Protein AF-A0A098G243-F1 (afdb_monomer_lite)

Foldseek 3Di:
DEDEDEQLQPDDLVVNLVSLLPDDLQHQAYHDAPHLCLVDFLVSLLSNQVSHHLNHQHYEPAHNLVLSHQLLRLLSSQLSHDPNHQAYEHENNLCLPRPDLVSLLSNQLSHDLSHAHYHHEHNLNLNDFLQSLLNSLLSHHLNHQHYEHHHNLVCSYALVSLLSNQLSHHLSHQHYEHEQNLVVNYDQVSLQNNLVNHNLNHQAYEHANNPLLVDDPVSCCSRNPPSRVVRYDHSD

Sequence (236 aa):
MIYKLSELFNLNEEVFVRAFTKIPNDCTFLDLSYNGLYNKRNTELNAAFKNIPQSVTSLDLSNNDFFQKKGADFARVLKRLPKQINSLDLSFNYLGAEKGEEDLIKIFTAIPDRIITLGLSWNNLSHQSGDVLARAFAAIPQSITSLSLRHNTLNKMNGQELVQLFSSISRALTYLDLSFNHLNHQDKDTLTQAFAVLPPHLSTLMLHGNGFNQYKKAELTTILGTIFLEICVGLE

InterPro domains:
  IPR001611 Leucine-rich repeat [PF00560] (173-191)
  IPR001611 Leucine-rich repeat [PF13516] (54-72)
  IPR027038 Ran GTPase-activating protein [PTHR24113] (16-167)
  IPR032675 Leucine-rich repeat domain superfamily [G3DSA:3.80.10.10] (7-230)

pLDDT: mean 96.15, std 4.46, range [69.44, 98.94]

Secondary structure (DSSP, 8-state):
-EEE----TT--HHHHHHHHTTS-TT--EEE--SS-GGGS-HHHHHHHHTTS-TT--EEE--SS-GGGS-HHHHHHHHTTS-TT--EEE-TTS-HHHH--HHHHHHHHHTS-TT--EEE-TTS-GGGS-HHHHHHHHHTS-TT--EEE-TTS-GGGS-HHHHHHHHHTS-TT--EEE-TTS-GGGS-HHHHHHHHHTS-TT-SEEE-TTSSGGGS-HHHHHHHH-HHHHHHEE---

Organism: NCBI:txid1212491

Radius of gyration: 18.55 Å; chains: 1; bounding box: 41×32×49 Å

Structure (mmCIF, N/CA/C/O backbone):
data_AF-A0A098G243-F1
#
_entry.id   AF-A0A098G243-F1
#
loop_
_atom_site.group_PDB
_atom_site.id
_atom_site.type_symbol
_atom_site.label_atom_id
_atom_site.label_alt_id
_atom_site.label_comp_id
_atom_site.label_asym_id
_atom_site.label_entity_id
_atom_site.label_seq_id
_atom_site.pdbx_PDB_ins_code
_atom_site.Cartn_x
_atom_site.Cartn_y
_atom_site.Cartn_z
_atom_site.occupancy
_atom_site.B_iso_or_equiv
_atom_site.auth_seq_id
_atom_site.auth_comp_id
_atom_site.auth_asym_id
_atom_site.auth_atom_id
_atom_site.pdbx_PDB_model_num
ATOM 1 N N . MET A 1 1 ? -7.116 -16.368 -11.322 1.00 91.44 1 MET A N 1
ATOM 2 C CA . MET A 1 1 ? -6.041 -17.375 -11.161 1.00 91.44 1 MET A CA 1
ATOM 3 C C . MET A 1 1 ? -4.827 -16.701 -10.532 1.00 91.44 1 MET A C 1
ATOM 5 O O . MET A 1 1 ? -4.521 -15.579 -10.926 1.00 91.44 1 MET A O 1
ATOM 9 N N . ILE A 1 2 ? -4.167 -17.354 -9.570 1.00 97.38 2 ILE A N 1
ATOM 10 C CA . ILE A 1 2 ? -2.902 -16.890 -8.975 1.00 97.38 2 ILE A CA 1
ATOM 11 C C . ILE A 1 2 ? -1.748 -17.612 -9.673 1.00 97.38 2 ILE A C 1
ATOM 13 O O . ILE A 1 2 ? -1.806 -18.831 -9.831 1.00 97.38 2 ILE A O 1
ATOM 17 N N . TYR A 1 3 ? -0.710 -16.879 -10.066 1.00 98.44 3 TYR A N 1
ATOM 18 C CA . TYR A 1 3 ? 0.526 -17.451 -10.596 1.00 98.44 3 TYR A CA 1
ATOM 19 C C . TYR A 1 3 ? 1.726 -16.869 -9.857 1.00 98.44 3 TYR A C 1
ATOM 21 O O . TYR A 1 3 ? 1.824 -15.652 -9.723 1.00 98.44 3 TYR A O 1
ATOM 29 N N . LYS A 1 4 ? 2.640 -17.730 -9.403 1.00 98.38 4 LYS A N 1
ATOM 30 C CA . LYS A 1 4 ? 3.867 -17.322 -8.716 1.00 98.38 4 LYS A CA 1
ATOM 31 C C . LYS A 1 4 ? 5.072 -17.512 -9.623 1.00 98.38 4 LYS A C 1
ATOM 33 O O . LYS A 1 4 ? 5.284 -18.608 -10.140 1.00 98.38 4 LYS A O 1
ATOM 38 N N . LEU A 1 5 ? 5.872 -16.460 -9.776 1.00 97.94 5 LEU A N 1
ATOM 39 C CA . LEU A 1 5 ? 7.243 -16.589 -10.260 1.00 97.94 5 LEU A CA 1
ATOM 40 C C . LEU A 1 5 ? 8.180 -16.602 -9.054 1.00 97.94 5 LEU A C 1
ATOM 42 O O . LEU A 1 5 ? 8.094 -15.738 -8.186 1.00 97.94 5 LEU A O 1
ATOM 46 N N . SER A 1 6 ? 9.087 -17.570 -9.030 1.00 97.00 6 SER A N 1
ATOM 47 C CA . SER A 1 6 ? 10.051 -17.775 -7.948 1.00 97.00 6 SER A CA 1
ATOM 48 C C . SER A 1 6 ? 11.465 -17.883 -8.512 1.00 97.00 6 SER A C 1
ATOM 50 O O . SER A 1 6 ? 11.652 -18.003 -9.723 1.00 97.00 6 SER A O 1
ATOM 52 N N . GLU A 1 7 ? 12.457 -17.872 -7.619 1.00 95.06 7 GLU A N 1
ATOM 53 C CA . GLU A 1 7 ? 13.873 -18.097 -7.946 1.00 95.06 7 GLU A CA 1
ATOM 54 C C . GLU A 1 7 ? 14.457 -17.064 -8.926 1.00 95.06 7 GLU A C 1
ATOM 56 O O . GLU A 1 7 ? 15.455 -17.304 -9.607 1.00 95.06 7 GLU A O 1
ATOM 61 N N . LEU A 1 8 ? 13.875 -15.862 -8.973 1.00 96.25 8 LEU A N 1
ATOM 62 C CA . LEU A 1 8 ? 14.292 -14.826 -9.916 1.00 96.25 8 LEU A CA 1
ATOM 63 C C . LEU A 1 8 ? 15.619 -14.150 -9.525 1.00 96.25 8 LEU A C 1
ATOM 65 O O . LEU A 1 8 ? 16.302 -13.586 -10.386 1.00 96.25 8 LEU A O 1
ATOM 69 N N . PHE A 1 9 ? 16.004 -14.211 -8.245 1.00 91.00 9 PHE A N 1
ATOM 70 C CA . PHE A 1 9 ? 17.132 -13.475 -7.658 1.00 91.00 9 PHE A CA 1
ATOM 71 C C . PHE A 1 9 ? 18.460 -13.674 -8.407 1.00 91.00 9 PHE A C 1
ATOM 73 O O . PHE A 1 9 ? 19.143 -12.693 -8.716 1.00 91.00 9 PHE A O 1
ATOM 80 N N . ASN A 1 10 ? 18.788 -14.917 -8.776 1.00 91.56 10 ASN A N 1
ATOM 81 C CA . ASN A 1 10 ? 20.072 -15.288 -9.391 1.00 91.56 10 ASN A CA 1
ATOM 82 C C . ASN A 1 10 ? 20.058 -15.305 -10.928 1.00 91.56 10 ASN A C 1
ATOM 84 O O . ASN A 1 10 ? 21.084 -15.566 -11.553 1.00 91.56 10 ASN A O 1
ATOM 88 N N . LEU A 1 11 ? 18.911 -15.037 -11.557 1.00 96.81 11 LEU A N 1
ATOM 89 C CA . LEU A 1 11 ? 18.805 -15.072 -13.015 1.00 96.81 11 LEU A CA 1
ATOM 90 C C . LEU A 1 11 ? 19.531 -13.884 -13.658 1.00 96.81 11 LEU A C 1
ATOM 92 O O . LEU A 1 11 ? 19.404 -12.746 -13.196 1.00 96.81 11 LEU A O 1
ATOM 96 N N . ASN A 1 12 ? 20.244 -14.135 -14.757 1.00 96.62 12 ASN A N 1
ATOM 97 C CA . ASN A 1 12 ? 20.736 -13.063 -15.622 1.00 96.62 12 ASN A CA 1
ATOM 98 C C . ASN A 1 12 ? 19.565 -12.342 -16.323 1.00 96.62 12 ASN A C 1
ATOM 100 O O . ASN A 1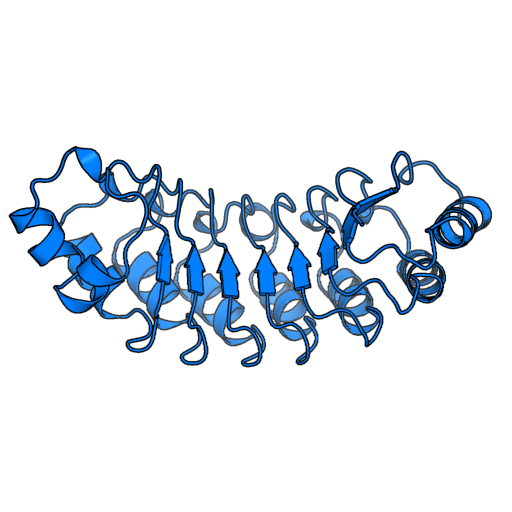 12 ? 18.435 -12.833 -16.310 1.00 96.62 12 ASN A O 1
ATOM 104 N N . GLU A 1 13 ? 19.836 -11.189 -16.940 1.00 95.75 13 GLU A N 1
ATOM 105 C CA . GLU A 1 13 ? 18.812 -10.344 -17.575 1.00 95.75 13 GLU A CA 1
ATOM 106 C C . GLU A 1 13 ? 17.926 -11.109 -18.567 1.00 95.75 13 GLU A C 1
ATOM 108 O O . GLU A 1 13 ? 16.701 -11.026 -18.490 1.00 95.75 13 GLU A O 1
ATOM 113 N N . GLU A 1 14 ? 18.529 -11.873 -19.479 1.00 97.31 14 GLU A N 1
ATOM 114 C CA . GLU A 1 14 ? 17.801 -12.574 -20.539 1.00 97.31 14 GLU A CA 1
ATOM 115 C C . GLU A 1 14 ? 16.826 -13.605 -19.958 1.00 97.31 14 GLU A C 1
ATOM 117 O O . GLU A 1 14 ? 15.639 -13.614 -20.297 1.00 97.31 14 GLU A O 1
ATOM 122 N N . VAL A 1 15 ? 17.308 -14.450 -19.043 1.00 97.94 15 VAL A N 1
ATOM 123 C CA . VAL A 1 15 ? 16.491 -15.500 -18.423 1.00 97.94 15 VAL A CA 1
ATOM 124 C C . VAL A 1 15 ? 15.431 -14.886 -17.508 1.00 97.94 15 VAL A C 1
ATOM 126 O O . VAL A 1 15 ? 14.282 -15.329 -17.529 1.00 97.94 15 VAL A O 1
ATOM 129 N N . PHE A 1 16 ? 15.780 -13.832 -16.764 1.00 98.25 16 PHE A N 1
ATOM 130 C CA . PHE A 1 16 ? 14.852 -13.090 -15.913 1.00 98.25 16 PHE A CA 1
ATOM 131 C C . PHE A 1 16 ? 13.685 -12.512 -16.720 1.00 98.25 16 PHE A C 1
ATOM 133 O O . PHE A 1 16 ? 12.529 -12.766 -16.392 1.00 98.25 16 PHE A O 1
ATOM 140 N N . VAL A 1 17 ? 13.962 -11.789 -17.809 1.00 97.94 17 VAL A N 1
ATOM 141 C CA . VAL A 1 17 ? 12.915 -11.208 -18.664 1.00 97.94 17 VAL A CA 1
ATOM 142 C C . VAL A 1 17 ? 12.086 -12.309 -19.329 1.00 97.94 17 VAL A C 1
ATOM 144 O O . VAL A 1 17 ? 10.858 -12.219 -19.377 1.00 97.94 17 VAL A O 1
ATOM 147 N N . ARG A 1 18 ? 12.730 -13.388 -19.793 1.00 97.88 18 ARG A N 1
ATOM 148 C CA . ARG A 1 18 ? 12.042 -14.521 -20.422 1.00 97.88 18 ARG A CA 1
ATOM 149 C C . ARG A 1 18 ? 11.097 -15.244 -19.461 1.00 97.88 18 ARG A C 1
ATOM 151 O O . ARG A 1 18 ? 10.065 -15.730 -19.921 1.00 97.88 18 ARG A O 1
ATOM 158 N N . ALA A 1 19 ? 11.384 -15.291 -18.159 1.00 98.19 19 ALA A N 1
ATOM 159 C CA . ALA A 1 19 ? 10.496 -15.911 -17.172 1.00 98.19 19 ALA A CA 1
ATOM 160 C C . ALA A 1 19 ? 9.083 -15.296 -17.189 1.00 98.19 19 ALA A C 1
ATOM 162 O O . ALA A 1 19 ? 8.091 -16.016 -17.113 1.00 98.19 19 ALA A O 1
ATOM 163 N N . PHE A 1 20 ? 8.971 -13.983 -17.415 1.00 98.19 20 PHE A N 1
ATOM 164 C CA . PHE A 1 20 ? 7.679 -13.289 -17.464 1.00 98.19 20 PHE A CA 1
ATOM 165 C C . PHE A 1 20 ? 6.841 -13.665 -18.692 1.00 98.19 20 PHE A C 1
ATOM 167 O O . PHE A 1 20 ? 5.618 -13.620 -18.640 1.00 98.19 20 PHE A O 1
ATOM 174 N N . THR A 1 21 ? 7.469 -14.142 -19.771 1.00 96.62 21 THR A N 1
ATOM 175 C CA . THR A 1 21 ? 6.750 -14.655 -20.956 1.00 96.62 21 THR A CA 1
ATOM 176 C C . THR A 1 21 ? 6.036 -15.986 -20.702 1.00 96.62 21 THR A C 1
ATOM 178 O O . THR A 1 21 ? 5.300 -16.466 -21.561 1.00 96.62 21 THR A O 1
ATOM 181 N N . LYS A 1 22 ? 6.280 -16.617 -19.545 1.00 96.69 22 LYS A N 1
ATOM 182 C CA . LYS A 1 22 ? 5.663 -17.887 -19.143 1.00 96.69 22 LYS A CA 1
ATOM 183 C C . LYS A 1 22 ? 4.421 -17.712 -18.278 1.00 96.69 22 LYS A C 1
ATOM 185 O O . LYS A 1 22 ? 3.766 -18.708 -17.985 1.00 96.69 22 LYS A O 1
ATOM 190 N N . ILE A 1 23 ? 4.092 -16.478 -17.893 1.00 98.19 23 ILE A N 1
ATOM 191 C CA . ILE A 1 23 ? 2.899 -16.195 -17.100 1.00 98.19 23 ILE A CA 1
ATOM 192 C C . ILE A 1 23 ? 1.658 -16.531 -17.949 1.00 98.19 23 ILE A C 1
ATOM 194 O O . ILE A 1 23 ? 1.549 -16.034 -19.073 1.00 98.19 23 ILE A O 1
ATOM 198 N N . PRO A 1 24 ? 0.720 -17.353 -17.445 1.00 97.69 24 PRO A N 1
ATOM 199 C CA . PRO A 1 24 ? -0.515 -17.671 -18.156 1.00 97.69 24 PRO A CA 1
ATOM 200 C C . PRO A 1 24 ? -1.350 -16.421 -18.471 1.00 97.69 24 PRO A C 1
ATOM 202 O O . PRO A 1 24 ? -1.462 -15.514 -17.646 1.00 97.69 24 PRO A O 1
ATOM 205 N N . ASN A 1 25 ? -1.983 -16.387 -19.648 1.00 95.69 25 ASN A N 1
ATOM 206 C CA . ASN A 1 25 ? -2.811 -15.253 -20.095 1.00 95.69 25 ASN A CA 1
ATOM 207 C C . ASN A 1 25 ? -4.136 -15.099 -19.326 1.00 95.69 25 ASN A C 1
ATOM 209 O O . ASN A 1 25 ? -4.837 -14.113 -19.521 1.00 95.69 25 ASN A O 1
ATOM 213 N N . ASP A 1 26 ? -4.504 -16.070 -18.495 1.00 96.56 26 ASP A N 1
ATOM 214 C CA . ASP A 1 26 ? -5.656 -16.042 -17.590 1.00 96.56 26 ASP A CA 1
ATOM 215 C C . ASP A 1 26 ? -5.247 -15.795 -16.123 1.00 96.56 26 ASP A C 1
ATOM 217 O O . ASP A 1 26 ? -6.089 -15.787 -15.217 1.00 96.56 26 ASP A O 1
ATOM 221 N N . CYS A 1 27 ? -3.956 -15.536 -15.874 1.00 98.38 27 CYS A N 1
ATOM 222 C CA . CYS A 1 27 ? -3.457 -15.074 -14.587 1.00 98.38 27 CYS A CA 1
ATOM 223 C C . CYS A 1 27 ? -4.047 -13.698 -14.257 1.00 98.38 27 CYS A C 1
ATOM 225 O O . CYS A 1 27 ? -3.925 -12.762 -15.044 1.00 98.38 27 CYS A O 1
ATOM 227 N N . THR A 1 28 ? -4.655 -13.562 -13.080 1.00 98.56 28 THR A N 1
ATOM 228 C CA . THR A 1 28 ? -5.241 -12.297 -12.599 1.00 98.56 28 THR A CA 1
ATOM 229 C C . THR A 1 28 ? -4.467 -11.710 -11.421 1.00 98.56 28 THR A C 1
ATOM 231 O O . THR A 1 28 ? -4.519 -10.505 -11.181 1.00 98.56 28 THR A O 1
ATOM 234 N N . PHE A 1 29 ? -3.724 -12.558 -10.708 1.00 98.81 29 PHE A N 1
ATOM 235 C CA . PHE A 1 29 ? -2.861 -12.198 -9.592 1.00 98.81 29 PHE A CA 1
ATOM 236 C C . PHE A 1 29 ? -1.474 -12.781 -9.837 1.00 98.81 29 PHE A C 1
ATOM 238 O O . PHE A 1 29 ? -1.320 -14.003 -9.909 1.00 98.81 29 PHE A O 1
ATOM 245 N N . LEU A 1 30 ? -0.474 -11.911 -9.933 1.00 98.88 30 LEU A N 1
ATOM 246 C CA . LEU A 1 30 ? 0.919 -12.307 -10.081 1.00 98.88 30 LEU A CA 1
ATOM 247 C C . LEU A 1 30 ? 1.647 -12.146 -8.747 1.00 98.88 30 LEU A C 1
ATOM 249 O O . LEU A 1 30 ? 1.808 -11.032 -8.250 1.00 98.88 30 LEU A O 1
ATOM 253 N N . ASP A 1 31 ? 2.108 -13.268 -8.210 1.00 98.88 31 ASP A N 1
ATOM 254 C CA . ASP A 1 31 ? 2.958 -13.337 -7.030 1.00 98.88 31 ASP A CA 1
ATOM 255 C C . ASP A 1 31 ? 4.434 -13.277 -7.452 1.00 98.88 31 ASP A C 1
ATOM 257 O O . ASP A 1 31 ? 4.950 -14.208 -8.079 1.00 98.88 31 ASP A O 1
ATOM 261 N N . LEU A 1 32 ? 5.105 -12.165 -7.133 1.00 98.69 32 LEU A N 1
ATOM 262 C CA . LEU A 1 32 ? 6.556 -12.003 -7.260 1.00 98.69 32 LEU A CA 1
ATOM 263 C C . LEU A 1 32 ? 7.237 -11.899 -5.890 1.00 98.69 32 LEU A C 1
ATOM 265 O O . LEU A 1 32 ? 8.377 -11.428 -5.804 1.00 98.69 32 LEU A O 1
ATOM 269 N N . SER A 1 33 ? 6.571 -12.318 -4.818 1.00 98.75 33 SER A N 1
ATOM 270 C CA . SER A 1 33 ? 7.134 -12.269 -3.476 1.00 98.75 33 SER A CA 1
ATOM 271 C C . SER A 1 33 ? 8.347 -13.188 -3.320 1.00 98.75 33 SER A C 1
ATOM 273 O O . SER A 1 33 ? 8.453 -14.206 -4.009 1.00 98.75 33 SER A O 1
ATOM 275 N N . TYR A 1 34 ? 9.259 -12.851 -2.401 1.00 98.19 34 TYR A N 1
ATOM 276 C CA . TYR A 1 34 ? 10.449 -13.659 -2.083 1.00 98.19 34 TYR A CA 1
ATOM 277 C C . TYR A 1 34 ? 11.401 -13.881 -3.270 1.00 98.19 34 TYR A C 1
ATOM 279 O O . TYR A 1 34 ? 11.920 -14.977 -3.481 1.00 98.19 34 TYR A O 1
ATOM 287 N N . ASN A 1 35 ? 11.656 -12.833 -4.056 1.00 98.19 35 ASN A N 1
ATOM 288 C CA . ASN A 1 35 ? 12.539 -12.903 -5.225 1.00 98.19 35 ASN A CA 1
ATOM 289 C C . ASN A 1 35 ? 13.779 -12.005 -5.134 1.00 98.19 35 ASN A C 1
ATOM 291 O O . ASN A 1 35 ? 14.566 -11.963 -6.083 1.00 98.19 35 ASN A O 1
ATOM 295 N N . GLY A 1 36 ? 13.953 -11.275 -4.027 1.00 97.50 36 GLY A N 1
ATOM 296 C CA . GLY A 1 36 ? 15.058 -10.335 -3.831 1.00 97.50 36 GLY A CA 1
ATOM 297 C C . GLY A 1 36 ? 15.199 -9.330 -4.983 1.00 97.50 36 GLY A C 1
ATOM 298 O O . GLY A 1 36 ? 16.311 -8.982 -5.382 1.00 97.50 36 GLY A O 1
ATOM 299 N N . LEU A 1 37 ? 14.075 -8.862 -5.543 1.00 98.06 37 LEU A N 1
ATOM 300 C CA . LEU A 1 37 ? 14.045 -7.965 -6.707 1.00 98.06 37 LEU A CA 1
ATOM 301 C C . LEU A 1 37 ? 14.749 -6.613 -6.469 1.00 98.06 37 LEU A C 1
ATOM 303 O O . LEU A 1 37 ? 14.983 -5.851 -7.418 1.00 98.06 37 LEU A O 1
ATOM 307 N N . TYR A 1 38 ? 15.141 -6.290 -5.232 1.00 97.44 38 TYR A N 1
ATOM 308 C CA . TYR A 1 38 ? 16.040 -5.174 -4.941 1.00 97.44 38 TYR A CA 1
ATOM 309 C C . TYR A 1 38 ? 17.374 -5.254 -5.706 1.00 97.44 38 TYR A C 1
ATOM 311 O O . TYR A 1 38 ? 17.925 -4.201 -6.035 1.00 97.44 38 TYR A O 1
ATOM 319 N N . ASN A 1 39 ? 17.865 -6.453 -6.039 1.00 95.12 39 ASN A N 1
ATOM 320 C CA . ASN A 1 39 ? 19.165 -6.632 -6.688 1.00 95.12 39 ASN A CA 1
ATOM 321 C C . ASN A 1 39 ? 19.127 -6.418 -8.214 1.00 95.12 39 ASN A C 1
ATOM 323 O O . ASN A 1 39 ? 20.164 -6.182 -8.832 1.00 95.12 39 ASN A O 1
ATOM 327 N N . LYS A 1 40 ? 17.938 -6.462 -8.832 1.00 97.31 40 LYS A N 1
ATOM 328 C CA . LYS A 1 40 ? 17.770 -6.267 -10.278 1.00 97.31 40 LYS A CA 1
ATOM 329 C C . LYS A 1 40 ? 17.906 -4.799 -10.656 1.00 97.31 40 LYS A C 1
ATOM 331 O O . LYS A 1 40 ? 17.392 -3.918 -9.951 1.00 97.31 40 LYS A O 1
ATOM 336 N N . ARG A 1 41 ? 18.539 -4.527 -11.802 1.00 96.69 41 ARG A N 1
ATOM 337 C CA . ARG A 1 41 ? 18.618 -3.175 -12.368 1.00 96.69 41 ARG A CA 1
ATOM 338 C C . ARG A 1 41 ? 17.224 -2.701 -12.767 1.00 96.69 41 ARG A C 1
ATOM 340 O O . ARG A 1 41 ? 16.362 -3.478 -13.174 1.00 96.69 41 ARG A O 1
ATOM 347 N N . ASN A 1 42 ? 17.022 -1.387 -12.738 1.00 96.44 42 ASN A N 1
ATOM 348 C CA . ASN A 1 42 ? 15.745 -0.791 -13.137 1.00 96.44 42 ASN A CA 1
ATOM 349 C C . ASN A 1 42 ? 15.375 -1.134 -14.589 1.00 96.44 42 ASN A C 1
ATOM 351 O O . ASN A 1 42 ? 14.200 -1.299 -14.895 1.00 96.44 42 ASN A O 1
ATOM 355 N N . THR A 1 43 ? 16.358 -1.247 -15.487 1.00 96.25 43 THR A N 1
ATOM 356 C CA . THR A 1 43 ? 16.128 -1.643 -16.886 1.00 96.25 43 THR A CA 1
ATOM 357 C C . THR A 1 43 ? 15.606 -3.071 -16.998 1.00 96.25 43 THR A C 1
ATOM 359 O O . THR A 1 43 ? 14.666 -3.292 -17.755 1.00 96.25 43 THR A O 1
ATOM 362 N N . GLU A 1 44 ? 16.134 -3.997 -16.194 1.00 97.56 44 GLU A N 1
ATOM 363 C CA . GLU A 1 44 ? 15.715 -5.404 -16.163 1.00 97.56 44 GLU A CA 1
ATOM 364 C C . GLU A 1 44 ? 14.282 -5.534 -15.652 1.00 97.56 44 GLU A C 1
ATOM 366 O O . GLU A 1 44 ? 13.445 -6.142 -16.314 1.00 97.56 44 GLU A O 1
ATOM 371 N N . LEU A 1 45 ? 13.972 -4.896 -14.516 1.00 98.06 45 LEU A N 1
ATOM 372 C CA . LEU A 1 45 ? 12.617 -4.876 -13.954 1.00 98.06 45 LEU A CA 1
ATOM 373 C C . LEU A 1 45 ? 11.618 -4.279 -14.947 1.00 98.06 45 LEU A C 1
ATOM 375 O O . LEU A 1 45 ? 10.569 -4.862 -15.201 1.00 98.06 45 LEU A O 1
ATOM 379 N N . ASN A 1 46 ? 11.969 -3.157 -15.578 1.00 96.62 46 ASN A N 1
ATOM 380 C CA . ASN A 1 46 ? 11.107 -2.519 -16.568 1.00 96.62 46 ASN A CA 1
ATOM 381 C C . ASN A 1 46 ? 10.914 -3.382 -17.824 1.00 96.62 46 ASN A C 1
ATOM 383 O O . ASN A 1 46 ? 9.835 -3.359 -18.411 1.00 96.62 46 ASN A O 1
ATOM 387 N N . ALA A 1 47 ? 11.939 -4.110 -18.273 1.00 97.38 47 ALA A N 1
ATOM 388 C CA . ALA A 1 47 ? 11.830 -5.022 -19.408 1.00 97.38 47 ALA A CA 1
ATOM 389 C C . ALA A 1 47 ? 10.956 -6.238 -19.068 1.00 97.38 47 ALA A C 1
ATOM 391 O O . ALA A 1 47 ? 10.080 -6.600 -19.849 1.00 97.38 47 ALA A O 1
ATOM 392 N N . ALA A 1 48 ? 11.135 -6.816 -17.881 1.00 98.25 48 ALA A N 1
ATOM 393 C CA . ALA A 1 48 ? 10.337 -7.930 -17.390 1.00 98.25 48 ALA A CA 1
ATOM 394 C C . ALA A 1 48 ? 8.863 -7.545 -17.197 1.00 98.25 48 ALA A C 1
ATOM 396 O O . ALA A 1 48 ? 7.977 -8.211 -17.728 1.00 98.25 48 ALA A O 1
ATOM 397 N N . PHE A 1 49 ? 8.588 -6.420 -16.531 1.00 98.12 49 PHE A N 1
ATOM 398 C CA . PHE A 1 49 ? 7.223 -5.981 -16.231 1.00 98.12 49 PHE A CA 1
ATOM 399 C C . PHE A 1 49 ? 6.392 -5.681 -17.483 1.00 98.12 49 PHE A C 1
ATOM 401 O O . PHE A 1 49 ? 5.180 -5.867 -17.462 1.00 98.12 49 PHE A O 1
ATOM 408 N N . LYS A 1 50 ? 7.018 -5.306 -18.607 1.00 96.94 50 LYS A N 1
ATOM 409 C CA . LYS A 1 50 ? 6.319 -5.171 -19.900 1.00 96.94 50 LYS A CA 1
ATOM 410 C C . LYS A 1 50 ? 5.694 -6.477 -20.398 1.00 96.94 50 LYS A C 1
ATOM 412 O O . LYS A 1 50 ? 4.759 -6.415 -21.186 1.00 96.94 50 LYS A O 1
ATOM 417 N N . ASN A 1 51 ? 6.209 -7.625 -19.961 1.00 97.88 51 ASN A N 1
ATOM 418 C CA . ASN A 1 51 ? 5.707 -8.943 -20.342 1.00 97.88 51 ASN A CA 1
ATOM 419 C C . ASN A 1 51 ? 4.620 -9.467 -19.388 1.00 97.88 51 ASN A C 1
ATOM 421 O O . ASN A 1 51 ? 4.137 -10.576 -19.590 1.00 97.88 51 ASN A O 1
ATOM 425 N N . ILE A 1 52 ? 4.220 -8.702 -18.363 1.00 98.44 52 ILE A N 1
ATOM 426 C CA . ILE A 1 52 ? 3.097 -9.081 -17.496 1.00 98.44 52 ILE A CA 1
ATOM 427 C C . ILE A 1 52 ? 1.798 -9.054 -18.328 1.00 98.44 52 ILE A C 1
ATOM 429 O O . ILE A 1 52 ? 1.478 -8.003 -18.901 1.00 98.44 52 ILE A O 1
ATOM 433 N N . PRO A 1 53 ? 1.034 -10.165 -18.389 1.00 98.19 53 PRO A N 1
ATOM 434 C CA . PRO A 1 53 ? -0.200 -10.234 -19.167 1.00 98.19 53 PRO A CA 1
ATOM 435 C C . PRO A 1 53 ? -1.225 -9.159 -18.782 1.00 98.19 53 PRO A C 1
ATOM 437 O O . PRO A 1 53 ? -1.310 -8.731 -17.629 1.00 98.19 53 PRO A O 1
ATOM 440 N N . GLN A 1 54 ? -2.045 -8.738 -19.749 1.00 97.88 54 GLN A N 1
ATOM 441 C CA . GLN A 1 54 ? -3.096 -7.728 -19.533 1.00 97.88 54 GLN A CA 1
ATOM 442 C C . GLN A 1 54 ? -4.204 -8.193 -18.576 1.00 97.88 54 GLN A C 1
ATOM 444 O O . GLN A 1 54 ? -4.913 -7.363 -18.020 1.00 97.88 54 GLN A O 1
ATOM 449 N N . SER A 1 55 ? -4.336 -9.503 -18.367 1.00 98.44 55 SER A N 1
ATOM 450 C CA . SER A 1 55 ? -5.262 -10.102 -17.405 1.00 98.44 55 SER A CA 1
ATOM 451 C C . SER A 1 55 ? -4.856 -9.878 -15.945 1.00 98.44 55 SER A C 1
ATOM 453 O O . SER A 1 55 ? -5.712 -9.947 -15.066 1.00 98.44 55 SER A O 1
ATOM 455 N N . VAL A 1 56 ? -3.570 -9.623 -15.668 1.00 98.81 56 VAL A N 1
ATOM 456 C CA . VAL A 1 56 ? -3.060 -9.431 -14.306 1.00 98.81 56 VAL A CA 1
ATOM 457 C C . VAL A 1 56 ? -3.443 -8.041 -13.822 1.00 98.81 56 VAL A C 1
ATOM 459 O O . VAL A 1 56 ? -2.963 -7.053 -14.368 1.00 98.81 56 VAL A O 1
ATOM 462 N N . THR A 1 57 ? -4.255 -7.957 -12.772 1.00 98.75 57 THR A N 1
ATOM 463 C CA . THR A 1 57 ? -4.664 -6.688 -12.142 1.00 98.75 57 THR A CA 1
ATOM 464 C C . THR A 1 57 ? -4.084 -6.517 -10.739 1.00 98.75 57 THR A C 1
ATOM 466 O O . THR A 1 57 ? -3.963 -5.388 -10.257 1.00 98.75 57 THR A O 1
ATOM 469 N N . SER A 1 58 ? -3.672 -7.621 -10.108 1.00 98.88 58 SER A N 1
ATOM 470 C CA . SER A 1 58 ? -3.048 -7.640 -8.784 1.00 98.88 58 SER A CA 1
ATOM 471 C C . SER A 1 58 ? -1.600 -8.102 -8.873 1.00 98.88 58 SER A C 1
ATOM 473 O O . SER A 1 58 ? -1.312 -9.146 -9.463 1.00 98.88 58 SER A O 1
ATOM 475 N N . LEU A 1 59 ? -0.697 -7.328 -8.278 1.00 98.88 59 LEU A N 1
ATOM 476 C CA . LEU A 1 59 ? 0.729 -7.618 -8.238 1.00 98.88 59 LEU A CA 1
ATOM 477 C C . LEU A 1 59 ? 1.225 -7.633 -6.794 1.00 98.88 59 LEU A C 1
ATOM 479 O O . LEU A 1 59 ? 1.128 -6.628 -6.088 1.00 98.88 59 LEU A O 1
ATOM 483 N N . ASP A 1 60 ? 1.811 -8.754 -6.394 1.00 98.94 60 ASP A N 1
ATOM 484 C CA . ASP A 1 60 ? 2.480 -8.896 -5.109 1.00 98.94 60 ASP A CA 1
ATOM 485 C C . ASP A 1 60 ? 3.997 -8.748 -5.285 1.00 98.94 60 ASP A C 1
ATOM 487 O O . ASP A 1 60 ? 4.649 -9.541 -5.966 1.00 98.94 60 ASP A O 1
ATOM 491 N N . LEU A 1 61 ? 4.542 -7.681 -4.699 1.00 98.88 61 LEU A N 1
ATOM 492 C CA . LEU A 1 61 ? 5.966 -7.358 -4.631 1.00 98.88 61 LEU A CA 1
ATOM 493 C C . LEU A 1 61 ? 6.503 -7.491 -3.196 1.00 98.88 61 LEU A C 1
ATOM 495 O O . LEU A 1 61 ? 7.570 -6.951 -2.876 1.00 98.88 61 LEU A O 1
ATOM 499 N N . SER A 1 62 ? 5.784 -8.189 -2.321 1.00 98.88 62 SER A N 1
ATOM 500 C CA . SER A 1 62 ? 6.167 -8.350 -0.927 1.00 98.88 62 SER A CA 1
ATOM 501 C C . SER A 1 62 ? 7.476 -9.126 -0.770 1.00 98.88 62 SER A C 1
ATOM 503 O O . SER A 1 62 ? 7.875 -9.888 -1.645 1.00 98.88 62 SER A O 1
ATOM 505 N N . ASN A 1 63 ? 8.194 -8.912 0.331 1.00 98.62 63 ASN A N 1
ATOM 506 C CA . ASN A 1 63 ? 9.407 -9.671 0.659 1.00 98.62 63 ASN A CA 1
ATOM 507 C C . ASN A 1 63 ? 10.457 -9.703 -0.470 1.00 98.62 63 ASN A C 1
ATOM 509 O O . ASN A 1 63 ? 10.878 -10.752 -0.955 1.00 98.62 63 ASN A O 1
ATOM 513 N N . ASN A 1 64 ? 10.830 -8.522 -0.961 1.00 98.62 64 ASN A N 1
ATOM 514 C CA . ASN A 1 64 ? 11.811 -8.359 -2.035 1.00 98.62 64 ASN A CA 1
ATOM 515 C C . ASN A 1 64 ? 12.989 -7.468 -1.634 1.00 98.62 64 ASN A C 1
ATOM 517 O O . ASN A 1 64 ? 13.755 -7.044 -2.503 1.00 98.62 64 ASN A O 1
ATOM 521 N N . ASP A 1 65 ? 13.114 -7.192 -0.333 1.00 98.00 65 ASP A N 1
ATOM 522 C CA . ASP A 1 65 ? 14.132 -6.350 0.293 1.00 98.00 65 ASP A CA 1
ATOM 523 C C . ASP A 1 65 ? 14.273 -4.965 -0.351 1.00 98.00 65 ASP A C 1
ATOM 525 O O . ASP A 1 65 ? 15.372 -4.412 -0.457 1.00 98.00 65 ASP A O 1
ATOM 529 N N . PHE A 1 66 ? 13.165 -4.361 -0.802 1.00 98.38 66 PHE A N 1
ATOM 530 C CA . PHE A 1 66 ? 13.221 -3.066 -1.487 1.00 98.38 66 PHE A CA 1
ATOM 531 C C . PHE A 1 66 ? 13.798 -1.930 -0.627 1.00 98.38 66 PHE A C 1
ATOM 533 O O . PHE A 1 66 ? 14.213 -0.914 -1.192 1.00 98.38 66 PHE A O 1
ATOM 540 N N . PHE A 1 67 ? 13.938 -2.104 0.693 1.00 97.69 67 PHE A N 1
ATOM 541 C CA . PHE A 1 67 ? 14.744 -1.208 1.520 1.00 97.69 67 PHE A CA 1
ATOM 542 C C . PHE A 1 67 ? 16.193 -1.039 1.027 1.00 97.69 67 PHE A C 1
ATOM 544 O O . PHE A 1 67 ? 16.733 0.067 1.091 1.00 97.69 67 PHE A O 1
ATOM 551 N N . GLN A 1 68 ? 16.802 -2.084 0.458 1.00 97.88 68 GLN A N 1
ATOM 552 C CA . GLN A 1 68 ? 18.176 -2.050 -0.057 1.00 97.88 68 GLN A CA 1
ATOM 553 C C . GLN A 1 68 ? 18.296 -1.294 -1.391 1.00 97.88 68 GLN A C 1
ATOM 555 O O . GLN A 1 68 ? 19.369 -0.809 -1.752 1.00 97.88 68 GLN A O 1
ATOM 560 N N . LYS A 1 69 ? 17.202 -1.160 -2.151 1.00 97.50 69 LYS A N 1
ATOM 561 C CA . LYS A 1 69 ? 17.186 -0.421 -3.423 1.00 97.50 69 LYS A CA 1
ATOM 562 C C . LYS A 1 69 ? 17.012 1.071 -3.141 1.00 97.50 69 LYS A C 1
ATOM 564 O O . LYS A 1 69 ? 16.097 1.442 -2.417 1.00 97.50 69 LYS A O 1
ATOM 569 N N . LYS A 1 70 ? 17.837 1.956 -3.714 1.00 97.19 70 LYS A N 1
ATOM 570 C CA . LYS A 1 70 ? 17.718 3.422 -3.511 1.00 97.19 70 LYS A CA 1
ATOM 571 C C . LYS A 1 70 ? 16.281 3.904 -3.764 1.00 97.19 70 LYS A C 1
ATOM 573 O O . LYS A 1 70 ? 15.677 3.482 -4.751 1.00 97.19 70 LYS A O 1
ATOM 578 N N . GLY A 1 71 ? 15.738 4.808 -2.939 1.00 97.31 71 GLY A N 1
ATOM 579 C CA . GLY A 1 71 ? 14.333 5.225 -3.061 1.00 97.31 71 GLY A CA 1
ATOM 580 C C . GLY A 1 71 ? 13.983 5.796 -4.437 1.00 97.31 71 GLY A C 1
ATOM 581 O O . GLY A 1 71 ? 12.971 5.419 -5.022 1.00 97.31 71 GLY A O 1
ATOM 582 N N . ALA A 1 72 ? 14.871 6.601 -5.030 1.00 97.94 72 ALA A N 1
ATOM 583 C CA . ALA A 1 72 ? 14.700 7.110 -6.396 1.00 97.94 72 ALA A CA 1
ATOM 584 C C . ALA A 1 72 ? 14.691 6.006 -7.476 1.00 97.94 72 ALA A C 1
ATOM 586 O O . ALA A 1 72 ? 14.043 6.151 -8.515 1.00 97.94 72 ALA A O 1
ATOM 587 N N . ASP A 1 73 ? 15.396 4.897 -7.255 1.00 98.12 73 ASP A N 1
ATOM 588 C CA . ASP A 1 73 ? 15.419 3.760 -8.177 1.00 98.12 73 ASP A CA 1
ATOM 589 C C . ASP A 1 73 ? 14.127 2.966 -8.074 1.00 98.12 73 ASP A C 1
ATOM 591 O O . ASP A 1 73 ? 13.495 2.684 -9.092 1.00 98.12 73 ASP A O 1
ATOM 595 N N . PHE A 1 74 ? 13.686 2.687 -6.848 1.00 98.31 74 PHE A N 1
ATOM 596 C CA . PHE A 1 74 ? 12.427 1.993 -6.628 1.00 98.31 74 PHE A CA 1
ATOM 597 C C . PHE A 1 74 ? 11.227 2.817 -7.115 1.00 98.31 74 PHE A C 1
ATOM 599 O O . PHE A 1 74 ? 10.373 2.299 -7.832 1.00 98.31 74 PHE A O 1
ATOM 606 N N . ALA A 1 75 ? 11.232 4.130 -6.882 1.00 98.56 75 ALA A N 1
ATOM 607 C CA . ALA A 1 75 ? 10.254 5.056 -7.445 1.00 98.56 75 ALA A CA 1
ATOM 608 C C . ALA A 1 75 ? 10.179 4.981 -8.984 1.00 98.56 75 ALA A C 1
ATOM 610 O O . ALA A 1 75 ? 9.095 5.015 -9.570 1.00 98.56 75 ALA A O 1
ATOM 611 N N . ARG A 1 76 ? 11.319 4.844 -9.678 1.00 98.12 76 ARG A N 1
ATOM 612 C CA . ARG A 1 76 ? 11.328 4.672 -11.142 1.00 98.12 76 ARG A CA 1
ATOM 613 C C . ARG A 1 76 ? 10.705 3.348 -11.583 1.00 98.12 76 ARG A C 1
ATOM 615 O O . ARG A 1 76 ? 10.075 3.330 -12.637 1.00 98.12 76 ARG A O 1
ATOM 622 N N . VAL A 1 77 ? 10.866 2.281 -10.802 1.00 98.06 77 VAL A N 1
ATOM 623 C CA . VAL A 1 77 ? 10.225 0.980 -11.054 1.00 98.06 77 VAL A CA 1
ATOM 624 C C . VAL A 1 77 ? 8.708 1.082 -10.869 1.00 98.06 77 VAL A C 1
ATOM 626 O O . VAL A 1 77 ? 7.963 0.705 -11.772 1.00 98.06 77 VAL A O 1
ATOM 629 N N . LEU A 1 78 ? 8.237 1.673 -9.764 1.00 98.50 78 LEU A N 1
ATOM 630 C CA . LEU A 1 78 ? 6.802 1.826 -9.474 1.00 98.50 78 LEU A CA 1
ATOM 631 C C . LEU A 1 78 ? 6.061 2.624 -10.560 1.00 98.50 78 LEU A C 1
ATOM 633 O O . LEU A 1 78 ? 5.019 2.194 -11.057 1.00 98.50 78 LEU A O 1
ATOM 637 N N . LYS A 1 79 ? 6.656 3.725 -11.040 1.00 97.88 79 LYS A N 1
ATOM 638 C CA . LYS A 1 79 ? 6.096 4.536 -12.142 1.00 97.88 79 LYS A CA 1
ATOM 639 C C . LYS A 1 79 ? 5.950 3.775 -13.464 1.00 97.88 79 LYS A C 1
ATOM 641 O O . LYS A 1 79 ? 5.243 4.234 -14.361 1.00 97.88 79 LYS A O 1
ATOM 646 N N . ARG A 1 80 ? 6.651 2.651 -13.625 1.00 96.88 80 ARG A N 1
ATOM 647 C CA . ARG A 1 80 ? 6.666 1.832 -14.846 1.00 96.88 80 ARG A CA 1
ATOM 648 C C . ARG A 1 80 ? 5.869 0.540 -14.718 1.00 96.88 80 ARG A C 1
ATOM 650 O O . ARG A 1 80 ? 5.862 -0.234 -15.674 1.00 96.88 80 ARG A O 1
ATOM 657 N N . LEU A 1 81 ? 5.167 0.332 -13.602 1.00 98.38 81 LEU A N 1
ATOM 658 C CA . LEU A 1 81 ? 4.232 -0.780 -13.472 1.00 98.38 81 LEU A CA 1
ATOM 659 C C . LEU A 1 81 ? 3.222 -0.783 -14.637 1.00 98.38 81 LEU A C 1
ATOM 661 O O . LEU A 1 81 ? 2.819 0.297 -15.092 1.00 98.38 81 LEU A O 1
ATOM 665 N N . PRO A 1 82 ? 2.780 -1.963 -15.109 1.00 98.06 82 PRO A N 1
ATOM 666 C CA . PRO A 1 82 ? 1.780 -2.069 -16.168 1.00 98.06 82 PRO A CA 1
ATOM 667 C C . PRO A 1 82 ? 0.480 -1.337 -15.816 1.00 98.06 82 PRO A C 1
ATOM 669 O O . PRO A 1 82 ? 0.066 -1.297 -14.652 1.00 98.06 82 PRO A O 1
ATOM 672 N N . LYS A 1 83 ? -0.157 -0.721 -16.819 1.00 97.56 83 LYS A N 1
ATOM 673 C CA . LYS A 1 83 ? -1.302 0.190 -16.631 1.00 97.56 83 LYS A CA 1
ATOM 674 C C . LYS A 1 83 ? -2.572 -0.494 -16.119 1.00 97.56 83 LYS A C 1
ATOM 676 O O . LYS A 1 83 ? -3.436 0.193 -15.599 1.00 97.56 83 LYS A O 1
ATOM 681 N N . GLN A 1 84 ? -2.683 -1.807 -16.265 1.00 98.19 84 GLN A N 1
ATOM 682 C CA . GLN A 1 84 ? -3.823 -2.588 -15.794 1.00 98.19 84 GLN A CA 1
ATOM 683 C C . GLN A 1 84 ? -3.757 -2.928 -14.293 1.00 98.19 84 GLN A C 1
ATOM 685 O O . GLN A 1 84 ? -4.762 -3.327 -13.713 1.00 98.19 84 GLN A O 1
ATOM 690 N N . ILE A 1 85 ? -2.587 -2.772 -13.655 1.00 98.69 85 ILE A N 1
ATOM 691 C CA . ILE A 1 85 ? -2.426 -3.062 -12.226 1.00 98.69 85 ILE A CA 1
ATOM 692 C C . ILE A 1 85 ? -3.166 -2.006 -11.410 1.00 98.69 85 ILE A C 1
ATOM 694 O O . ILE A 1 85 ? -2.885 -0.814 -11.557 1.00 98.69 85 ILE A O 1
ATOM 698 N N . ASN A 1 86 ? -4.065 -2.468 -10.543 1.00 98.69 86 ASN A N 1
ATOM 699 C CA . ASN A 1 86 ? -4.856 -1.656 -9.618 1.00 98.69 86 ASN A CA 1
ATOM 700 C C . ASN A 1 86 ? -4.748 -2.134 -8.154 1.00 98.69 86 ASN A C 1
ATOM 702 O O . ASN A 1 86 ? -5.199 -1.432 -7.252 1.00 98.69 86 ASN A O 1
ATOM 706 N N . SER A 1 87 ? -4.101 -3.274 -7.896 1.00 98.88 87 SER A N 1
ATOM 707 C CA . SER A 1 87 ? -3.777 -3.759 -6.553 1.00 98.88 87 SER A CA 1
ATOM 708 C C . SER A 1 87 ? -2.283 -4.043 -6.455 1.00 98.88 87 SER A C 1
ATOM 710 O O . SER A 1 87 ? -1.738 -4.783 -7.276 1.00 98.88 87 SER A O 1
ATOM 712 N N . LEU A 1 88 ? -1.629 -3.466 -5.449 1.00 98.94 88 LEU A N 1
ATOM 713 C CA . LEU A 1 88 ? -0.189 -3.572 -5.235 1.00 98.94 88 LEU A CA 1
ATOM 714 C C . LEU A 1 88 ? 0.109 -3.947 -3.784 1.00 98.94 88 LEU A C 1
ATOM 716 O O . LEU A 1 88 ? -0.286 -3.230 -2.868 1.00 98.94 88 LEU A O 1
ATOM 720 N N . ASP A 1 89 ? 0.856 -5.027 -3.578 1.00 98.94 89 ASP A N 1
ATOM 721 C CA . ASP A 1 89 ? 1.371 -5.387 -2.257 1.00 98.94 89 ASP A CA 1
ATOM 722 C C . ASP A 1 89 ? 2.872 -5.079 -2.153 1.00 98.94 89 ASP A C 1
ATOM 724 O O . ASP A 1 89 ? 3.674 -5.592 -2.932 1.00 98.94 89 ASP A O 1
ATOM 728 N N . LEU A 1 90 ? 3.248 -4.220 -1.203 1.00 98.88 90 LEU A N 1
ATOM 729 C CA . LEU A 1 90 ? 4.629 -3.870 -0.856 1.00 98.88 90 LEU A CA 1
ATOM 730 C C . LEU A 1 90 ? 5.006 -4.362 0.551 1.00 98.88 90 LEU A C 1
ATOM 732 O O . LEU A 1 90 ? 5.965 -3.864 1.151 1.00 98.88 90 LEU A O 1
ATOM 736 N N . SER A 1 91 ? 4.267 -5.321 1.103 1.00 98.94 91 SER A N 1
ATOM 737 C CA . SER A 1 91 ? 4.497 -5.844 2.449 1.00 98.94 91 SER A CA 1
ATOM 738 C C . SER A 1 91 ? 5.893 -6.462 2.615 1.00 98.94 91 SER A C 1
ATOM 740 O O . SER A 1 91 ? 6.536 -6.829 1.636 1.00 98.94 91 SER A O 1
ATOM 742 N N . PHE A 1 92 ? 6.399 -6.594 3.843 1.00 98.69 92 PHE A N 1
ATOM 743 C CA . PHE A 1 92 ? 7.695 -7.247 4.112 1.00 98.69 92 PHE A CA 1
ATOM 744 C C . PHE A 1 92 ? 8.889 -6.659 3.335 1.00 98.69 92 PHE A C 1
ATOM 746 O O . PHE A 1 92 ? 9.799 -7.379 2.941 1.00 98.69 92 PHE A O 1
ATOM 753 N N . ASN A 1 93 ? 8.908 -5.352 3.076 1.00 98.69 93 ASN A N 1
ATOM 754 C CA . ASN A 1 93 ? 10.036 -4.704 2.398 1.00 98.69 93 ASN A CA 1
ATOM 755 C C . ASN A 1 93 ? 10.866 -3.811 3.324 1.00 98.69 93 ASN A C 1
ATOM 757 O O . ASN A 1 93 ? 11.746 -3.106 2.833 1.00 98.69 93 ASN A O 1
ATOM 761 N N . TYR A 1 94 ? 10.594 -3.851 4.636 1.00 98.12 94 TYR A N 1
ATOM 762 C CA . TYR A 1 94 ? 11.281 -3.086 5.686 1.00 98.12 94 TYR A CA 1
ATOM 763 C C . TYR A 1 94 ? 11.365 -1.580 5.403 1.00 98.12 94 TYR A C 1
ATOM 765 O O . TYR A 1 94 ? 12.285 -0.900 5.855 1.00 98.12 94 TYR A O 1
ATOM 773 N N . LEU A 1 95 ? 10.400 -1.036 4.653 1.00 98.31 95 LEU A N 1
ATOM 774 C CA . LEU A 1 95 ? 10.449 0.354 4.206 1.00 98.31 95 LEU A CA 1
ATOM 775 C C . LEU A 1 95 ? 10.474 1.325 5.394 1.00 98.31 95 LEU A C 1
ATOM 777 O O . LEU A 1 95 ? 11.237 2.278 5.380 1.00 98.31 95 LEU A O 1
ATOM 781 N N . GLY A 1 96 ? 9.697 1.063 6.444 1.00 96.56 96 GLY A N 1
ATOM 782 C CA . GLY A 1 96 ? 9.660 1.895 7.645 1.00 96.56 96 GLY A CA 1
ATOM 783 C C . GLY A 1 96 ? 10.883 1.757 8.550 1.00 96.56 96 GLY A C 1
ATOM 784 O O . GLY A 1 96 ? 11.263 2.730 9.187 1.00 96.56 96 GLY A O 1
ATOM 785 N N . ALA A 1 97 ? 11.526 0.589 8.603 1.00 94.38 97 ALA A N 1
ATOM 786 C CA . ALA A 1 97 ? 12.728 0.408 9.423 1.00 94.38 97 ALA A CA 1
ATOM 787 C C . ALA A 1 97 ? 13.975 1.048 8.800 1.00 94.38 97 ALA A C 1
ATOM 789 O O . ALA A 1 97 ? 14.816 1.573 9.523 1.00 94.38 97 ALA A O 1
ATOM 790 N N . GLU A 1 98 ? 14.088 1.001 7.473 1.00 96.94 98 GLU A N 1
ATOM 791 C CA . GLU A 1 98 ? 15.374 1.182 6.791 1.00 96.94 98 GLU A CA 1
ATOM 792 C C . GLU A 1 98 ? 15.388 2.357 5.797 1.00 96.94 98 GLU A C 1
ATOM 794 O O . GLU A 1 98 ? 16.455 2.770 5.338 1.00 96.94 98 GLU A O 1
ATOM 799 N N . LYS A 1 99 ? 14.228 2.924 5.427 1.00 96.75 99 LYS A N 1
ATOM 800 C CA . LYS A 1 99 ? 14.179 4.132 4.587 1.00 96.75 99 LYS A CA 1
ATOM 801 C C . LYS A 1 99 ? 14.105 5.397 5.425 1.00 96.75 99 LYS A C 1
ATOM 803 O O . LYS A 1 99 ? 13.322 5.494 6.360 1.00 96.75 99 LYS A O 1
ATOM 808 N N . GLY A 1 100 ? 14.882 6.401 5.025 1.00 96.75 100 GLY A N 1
ATOM 809 C CA . GLY A 1 100 ? 14.703 7.767 5.509 1.00 96.75 100 GLY A CA 1
ATOM 810 C C . GLY A 1 100 ? 13.475 8.438 4.887 1.00 96.75 100 GLY A C 1
ATOM 811 O O . GLY A 1 100 ? 12.982 8.012 3.838 1.00 96.75 100 GLY A 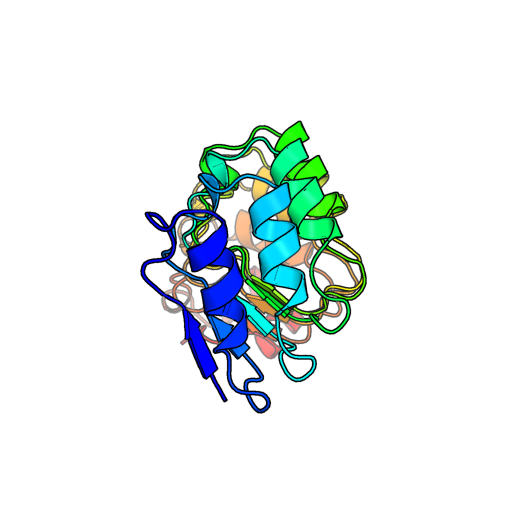O 1
ATOM 812 N N . GLU A 1 101 ? 13.033 9.530 5.507 1.00 97.12 101 GLU A N 1
ATOM 813 C CA . GLU A 1 101 ? 11.860 10.315 5.103 1.00 97.12 101 GLU A CA 1
ATOM 814 C C . GLU A 1 101 ? 11.802 10.606 3.595 1.00 97.12 101 GLU A C 1
ATOM 816 O O . GLU A 1 101 ? 10.808 10.294 2.939 1.00 97.12 101 GLU A O 1
ATOM 821 N N . GLU A 1 102 ? 12.868 11.176 3.020 1.00 98.06 102 GLU A N 1
ATOM 822 C CA . GLU A 1 102 ? 12.868 11.548 1.602 1.00 98.06 102 GLU A CA 1
ATOM 823 C C . GLU A 1 102 ? 12.637 10.350 0.675 1.00 98.06 102 GLU A C 1
ATOM 825 O O . GLU A 1 102 ? 11.983 10.478 -0.361 1.00 98.06 102 GLU A O 1
ATOM 830 N N . ASP A 1 103 ? 13.208 9.195 1.019 1.00 98.38 103 ASP A N 1
ATOM 831 C CA . ASP A 1 103 ? 13.061 7.976 0.234 1.00 98.38 103 ASP A CA 1
ATOM 832 C C . ASP A 1 103 ? 11.626 7.450 0.338 1.00 98.38 103 ASP A C 1
ATOM 834 O O . ASP A 1 103 ? 11.043 7.113 -0.692 1.00 98.38 103 ASP A O 1
ATOM 838 N N . LEU A 1 104 ? 11.029 7.448 1.535 1.00 98.31 104 LEU A N 1
ATOM 839 C CA . LEU A 1 104 ? 9.626 7.067 1.731 1.00 98.31 104 LEU A CA 1
ATOM 840 C C . LEU A 1 104 ? 8.683 7.953 0.918 1.00 98.31 104 LEU A C 1
ATOM 842 O O . LEU A 1 104 ? 7.867 7.435 0.155 1.00 98.31 104 LEU A O 1
ATOM 846 N N . ILE A 1 105 ? 8.844 9.277 1.004 1.00 98.50 105 ILE A N 1
ATOM 847 C CA . ILE A 1 105 ? 8.033 10.231 0.237 1.00 98.50 105 ILE A CA 1
ATOM 848 C C . ILE A 1 105 ? 8.192 9.976 -1.266 1.00 98.50 105 ILE A C 1
ATOM 850 O O . ILE A 1 105 ? 7.193 9.897 -1.986 1.00 98.50 105 ILE A O 1
ATOM 854 N N . LYS A 1 106 ? 9.425 9.799 -1.764 1.00 98.56 106 LYS A N 1
ATOM 855 C CA . LYS A 1 106 ? 9.683 9.506 -3.188 1.00 98.56 106 LYS A CA 1
ATOM 856 C C . LYS A 1 106 ? 9.026 8.197 -3.631 1.00 98.56 106 LYS A C 1
ATOM 858 O O . LYS A 1 106 ? 8.487 8.148 -4.737 1.00 98.56 106 LYS A O 1
ATOM 863 N N . ILE A 1 107 ? 9.078 7.156 -2.798 1.00 98.75 107 ILE A N 1
ATOM 864 C CA . ILE A 1 107 ? 8.488 5.841 -3.084 1.00 98.75 107 ILE A CA 1
ATOM 865 C C . ILE A 1 107 ? 6.961 5.949 -3.133 1.00 98.75 107 ILE A C 1
ATOM 867 O O . ILE A 1 107 ? 6.367 5.542 -4.128 1.00 98.75 107 ILE A O 1
ATOM 871 N N . PHE A 1 108 ? 6.325 6.536 -2.117 1.00 98.56 108 PHE A N 1
ATOM 872 C CA . PHE A 1 108 ? 4.864 6.639 -2.050 1.00 98.56 108 PHE A CA 1
ATOM 873 C C . PHE A 1 108 ? 4.294 7.570 -3.127 1.00 98.56 108 PHE A C 1
ATOM 875 O O . PHE A 1 108 ? 3.347 7.180 -3.804 1.00 98.56 108 PHE A O 1
ATOM 882 N N . THR A 1 109 ? 4.957 8.698 -3.420 1.00 98.50 109 THR A N 1
ATOM 883 C CA . THR A 1 109 ? 4.615 9.573 -4.566 1.00 98.50 109 THR A CA 1
ATOM 884 C C . THR A 1 109 ? 4.660 8.828 -5.907 1.00 98.50 109 THR A C 1
ATOM 886 O O . THR A 1 109 ? 4.015 9.214 -6.880 1.00 98.50 109 THR A O 1
ATOM 889 N N . ALA A 1 110 ? 5.495 7.793 -6.015 1.00 98.69 110 ALA A N 1
ATOM 890 C CA . ALA A 1 110 ? 5.693 7.052 -7.252 1.00 98.69 110 ALA A CA 1
ATOM 891 C C . ALA A 1 110 ? 4.700 5.904 -7.460 1.00 98.69 110 ALA A C 1
ATOM 893 O O . ALA A 1 110 ? 4.693 5.319 -8.549 1.00 98.69 110 ALA A O 1
ATOM 894 N N . ILE A 1 111 ? 3.878 5.590 -6.456 1.00 98.75 111 ILE A N 1
ATOM 895 C CA . ILE A 1 111 ? 2.763 4.658 -6.608 1.00 98.75 111 ILE A CA 1
ATOM 896 C C . ILE A 1 111 ? 1.792 5.260 -7.638 1.00 98.75 111 ILE A C 1
ATOM 898 O O . ILE A 1 111 ? 1.418 6.425 -7.512 1.00 98.75 111 ILE A O 1
ATOM 902 N N . PRO A 1 112 ? 1.398 4.521 -8.689 1.00 98.44 112 PRO A N 1
ATOM 903 C CA . PRO A 1 112 ? 0.487 5.066 -9.687 1.00 98.44 112 PRO A CA 1
ATOM 904 C C . PRO A 1 112 ? -0.912 5.383 -9.132 1.00 98.44 112 PRO A C 1
ATOM 906 O O . PRO A 1 112 ? -1.474 4.606 -8.369 1.00 98.44 112 PRO A O 1
ATOM 909 N N . ASP A 1 113 ? -1.521 6.460 -9.624 1.00 97.62 113 ASP A N 1
ATOM 910 C CA . ASP A 1 113 ? -2.869 6.972 -9.296 1.00 97.62 113 ASP A CA 1
ATOM 911 C C . ASP A 1 113 ? -4.049 6.076 -9.718 1.00 97.62 113 ASP A C 1
ATOM 913 O O . ASP A 1 113 ? -5.211 6.405 -9.515 1.00 97.62 113 ASP A O 1
ATOM 917 N N . ARG A 1 114 ? -3.763 4.932 -10.328 1.00 97.88 114 ARG A N 1
ATOM 918 C CA . ARG A 1 114 ? -4.741 3.882 -10.643 1.00 97.88 114 ARG A CA 1
ATOM 919 C C . ARG A 1 114 ? -4.769 2.762 -9.605 1.00 97.88 114 ARG A C 1
ATOM 921 O O . ARG A 1 114 ? -5.598 1.863 -9.712 1.00 97.88 114 ARG A O 1
ATOM 928 N N . ILE A 1 115 ? -3.818 2.753 -8.666 1.00 98.75 115 ILE A N 1
ATOM 929 C CA . ILE A 1 115 ? -3.799 1.775 -7.581 1.00 98.75 115 ILE A CA 1
ATOM 930 C C . ILE A 1 115 ? -4.932 2.122 -6.617 1.00 98.75 115 ILE A C 1
ATOM 932 O O . ILE A 1 115 ? -5.037 3.256 -6.155 1.00 98.75 115 ILE A O 1
ATOM 936 N N . ILE A 1 116 ? -5.773 1.131 -6.342 1.00 98.81 116 ILE A N 1
ATOM 937 C CA . ILE A 1 116 ? -6.946 1.206 -5.469 1.00 98.81 116 ILE A CA 1
ATOM 938 C C . ILE A 1 116 ? -6.676 0.473 -4.150 1.00 98.81 116 ILE A C 1
ATOM 940 O O . ILE A 1 116 ? -7.078 0.942 -3.085 1.00 98.81 116 ILE A O 1
ATOM 944 N N . THR A 1 117 ? -5.941 -0.642 -4.216 1.00 98.88 117 THR A N 1
ATOM 945 C CA . THR A 1 117 ? -5.564 -1.452 -3.052 1.00 98.88 117 THR A CA 1
ATOM 946 C C . THR A 1 117 ? -4.056 -1.424 -2.850 1.00 98.88 117 THR A C 1
ATOM 948 O O . THR A 1 117 ? -3.305 -1.780 -3.761 1.00 98.88 117 THR A O 1
ATOM 951 N N . LEU A 1 118 ? -3.617 -1.039 -1.650 1.00 98.94 118 LEU A N 1
ATOM 952 C CA . LEU A 1 118 ? -2.210 -0.991 -1.264 1.00 98.94 118 LEU A CA 1
ATOM 953 C C . LEU A 1 118 ? -1.944 -1.815 0.007 1.00 98.94 118 LEU A C 1
ATOM 955 O O . LEU A 1 118 ? -2.535 -1.576 1.061 1.00 98.94 118 LEU A O 1
ATOM 959 N N . GLY A 1 119 ? -1.011 -2.761 -0.084 1.00 98.88 119 GLY A N 1
ATOM 960 C CA . GLY A 1 119 ? -0.464 -3.489 1.062 1.00 98.88 119 GLY A CA 1
ATOM 961 C C . GLY A 1 119 ? 0.847 -2.870 1.549 1.00 98.88 119 GLY A C 1
ATOM 962 O O . GLY A 1 119 ? 1.798 -2.759 0.780 1.00 98.88 119 GLY A O 1
ATOM 963 N N . LEU A 1 120 ? 0.913 -2.486 2.826 1.00 98.88 120 LEU A N 1
ATOM 964 C CA . LEU A 1 120 ? 2.129 -2.018 3.509 1.00 98.88 120 LEU A CA 1
ATOM 965 C C . LEU A 1 120 ? 2.387 -2.808 4.799 1.00 98.88 120 LEU A C 1
ATOM 967 O O . LEU A 1 120 ? 3.042 -2.315 5.723 1.00 98.88 120 LEU A O 1
ATOM 971 N N . SER A 1 121 ? 1.893 -4.041 4.883 1.00 98.81 121 SER A N 1
ATOM 972 C CA . SER A 1 121 ? 2.059 -4.860 6.082 1.00 98.81 121 SER A CA 1
ATOM 973 C C . SER A 1 121 ? 3.531 -5.177 6.337 1.00 98.81 121 SER A C 1
ATOM 975 O O . SER A 1 121 ? 4.321 -5.243 5.398 1.00 98.81 121 SER A O 1
ATOM 977 N N . TRP A 1 122 ? 3.923 -5.412 7.588 1.00 98.69 122 TRP A N 1
ATOM 978 C CA . TRP A 1 122 ? 5.281 -5.877 7.907 1.00 98.69 122 TRP A CA 1
ATOM 979 C C . TRP A 1 122 ? 6.402 -4.996 7.331 1.00 98.69 122 TRP A C 1
ATOM 981 O O . TRP A 1 122 ? 7.407 -5.487 6.822 1.00 98.69 122 TRP A O 1
ATOM 991 N N . ASN A 1 123 ? 6.227 -3.677 7.368 1.00 98.69 123 ASN A N 1
ATOM 992 C CA . ASN A 1 123 ? 7.257 -2.727 6.949 1.00 98.69 123 ASN A CA 1
ATOM 993 C C . ASN A 1 123 ? 7.937 -2.033 8.131 1.00 98.69 123 ASN A C 1
ATOM 995 O O . ASN A 1 123 ? 8.785 -1.174 7.901 1.00 98.69 123 ASN A O 1
ATOM 999 N N . ASN A 1 124 ? 7.594 -2.404 9.371 1.00 97.69 124 ASN A N 1
ATOM 1000 C CA . ASN A 1 124 ? 8.122 -1.804 10.596 1.00 97.69 124 ASN A CA 1
ATOM 1001 C C . ASN A 1 124 ? 7.922 -0.279 10.629 1.00 97.69 124 ASN A C 1
ATOM 1003 O O . ASN A 1 124 ? 8.814 0.459 11.038 1.00 97.69 124 ASN A O 1
ATOM 1007 N N . LEU A 1 125 ? 6.756 0.206 10.181 1.00 98.12 125 LEU A N 1
ATOM 1008 C CA . LEU A 1 125 ? 6.488 1.647 10.076 1.00 98.12 125 LEU A CA 1
ATOM 1009 C C . LEU A 1 125 ? 6.688 2.398 11.399 1.00 98.12 125 LEU A C 1
ATOM 1011 O O . LEU A 1 125 ? 7.155 3.529 11.360 1.00 98.12 125 LEU A O 1
ATOM 1015 N N . SER A 1 126 ? 6.455 1.766 12.555 1.00 97.25 126 SER A N 1
ATOM 1016 C CA . SER A 1 126 ? 6.680 2.384 13.872 1.00 97.25 126 SER A CA 1
ATOM 1017 C C . SER A 1 126 ? 8.137 2.770 14.180 1.00 97.25 126 SER A C 1
ATOM 1019 O O . SER A 1 126 ? 8.405 3.265 15.268 1.00 97.25 126 SER A O 1
ATOM 1021 N N . HIS A 1 127 ? 9.100 2.451 13.310 1.00 97.25 127 HIS A N 1
ATOM 1022 C CA . HIS A 1 127 ? 10.491 2.903 13.435 1.00 97.25 127 HIS A CA 1
ATOM 1023 C C . HIS A 1 127 ? 10.690 4.344 12.940 1.00 97.25 127 HIS A C 1
ATOM 1025 O O . HIS A 1 127 ? 11.721 4.950 13.223 1.00 97.25 127 HIS A O 1
ATOM 1031 N N . GLN A 1 128 ? 9.716 4.889 12.213 1.00 97.62 128 GLN A N 1
ATOM 1032 C CA . GLN A 1 128 ? 9.664 6.298 11.844 1.00 97.62 128 GLN A CA 1
ATOM 1033 C C . GLN A 1 128 ? 8.880 7.081 12.898 1.00 97.62 128 GLN A C 1
ATOM 1035 O O . GLN A 1 128 ? 7.939 6.555 13.495 1.00 97.62 128 GLN A O 1
ATOM 1040 N N . SER A 1 129 ? 9.220 8.357 13.074 1.00 96.56 129 SER A N 1
ATOM 1041 C CA . SER A 1 129 ? 8.397 9.261 13.874 1.00 96.56 129 SER A CA 1
ATOM 1042 C C . SER A 1 129 ? 7.048 9.519 13.197 1.00 96.56 129 SER A C 1
ATOM 1044 O O . SER A 1 129 ? 6.899 9.420 11.971 1.00 96.56 129 SER A O 1
ATOM 1046 N N . GLY A 1 130 ? 6.046 9.884 13.998 1.00 95.50 130 GLY A N 1
ATOM 1047 C CA . GLY A 1 130 ? 4.692 10.154 13.504 1.00 95.50 130 GLY A CA 1
ATOM 1048 C C . GLY A 1 130 ? 4.634 11.258 12.445 1.00 95.50 130 GLY A C 1
ATOM 1049 O O . GLY A 1 130 ? 3.875 11.147 11.484 1.00 95.50 130 GLY A O 1
ATOM 1050 N N . ASP A 1 131 ? 5.475 12.288 12.554 1.00 96.50 131 ASP A N 1
ATOM 1051 C CA . ASP A 1 131 ? 5.526 13.394 11.597 1.00 96.50 131 ASP A CA 1
ATOM 1052 C C . ASP A 1 131 ? 6.137 12.984 10.246 1.00 96.50 131 ASP A C 1
ATOM 1054 O O . ASP A 1 131 ? 5.657 13.427 9.199 1.00 96.50 131 ASP A O 1
ATOM 1058 N N . VAL A 1 132 ? 7.142 12.100 10.251 1.00 97.88 132 VAL A N 1
ATOM 1059 C CA . VAL A 1 132 ? 7.729 11.535 9.028 1.00 97.88 132 VAL A CA 1
ATOM 1060 C C . VAL A 1 132 ? 6.710 10.655 8.316 1.00 97.88 132 VAL A C 1
ATOM 1062 O O . VAL A 1 132 ? 6.492 10.815 7.111 1.00 97.88 132 VAL A O 1
ATOM 1065 N N . LEU A 1 133 ? 6.036 9.764 9.050 1.00 97.75 133 LEU A N 1
ATOM 1066 C CA . LEU A 1 133 ? 4.980 8.938 8.469 1.00 97.75 133 LEU A CA 1
ATOM 1067 C C . LEU A 1 133 ? 3.832 9.785 7.940 1.00 97.75 133 LEU A C 1
ATOM 1069 O O . LEU A 1 133 ? 3.362 9.507 6.843 1.00 97.75 133 LEU A O 1
ATOM 1073 N N . ALA A 1 134 ? 3.424 10.837 8.653 1.00 97.12 134 ALA A N 1
ATOM 1074 C CA . ALA A 1 134 ? 2.360 11.718 8.193 1.00 97.12 134 ALA A CA 1
ATOM 1075 C C . ALA A 1 134 ? 2.701 12.380 6.849 1.00 97.12 134 ALA A C 1
ATOM 1077 O O . ALA A 1 134 ? 1.870 12.408 5.939 1.00 97.12 134 ALA A O 1
ATOM 1078 N N . ARG A 1 135 ? 3.943 12.857 6.681 1.00 97.81 135 ARG A N 1
ATOM 1079 C CA . ARG A 1 135 ? 4.414 13.419 5.404 1.00 97.81 135 ARG A CA 1
ATOM 1080 C C . ARG A 1 135 ? 4.514 12.361 4.305 1.00 97.81 135 ARG A C 1
ATOM 1082 O O . ARG A 1 135 ? 4.121 12.631 3.172 1.00 97.81 135 ARG A O 1
ATOM 1089 N N . ALA A 1 136 ? 4.987 11.158 4.627 1.00 98.12 136 ALA A N 1
ATOM 1090 C CA . ALA A 1 136 ? 5.035 10.052 3.676 1.00 98.12 136 ALA A CA 1
ATOM 1091 C C . ALA A 1 136 ? 3.626 9.631 3.224 1.00 98.12 136 ALA A C 1
ATOM 1093 O O . ALA A 1 136 ? 3.369 9.524 2.028 1.00 98.12 136 ALA A O 1
ATOM 1094 N N . PHE A 1 137 ? 2.692 9.443 4.154 1.00 97.81 137 PHE A N 1
ATOM 1095 C CA . PHE A 1 137 ? 1.322 9.014 3.870 1.00 97.81 137 PHE A CA 1
ATOM 1096 C C . PHE A 1 137 ? 0.530 10.071 3.102 1.00 97.81 137 PHE A C 1
ATOM 1098 O O . PHE A 1 137 ? -0.242 9.718 2.215 1.00 97.81 137 PHE A O 1
ATOM 1105 N N . ALA A 1 138 ? 0.792 11.360 3.335 1.00 96.25 138 ALA A N 1
ATOM 1106 C CA . ALA A 1 138 ? 0.236 12.433 2.512 1.00 96.25 138 ALA A CA 1
ATOM 1107 C C . ALA A 1 138 ? 0.655 12.338 1.029 1.00 96.25 138 ALA A C 1
ATOM 1109 O O . ALA A 1 138 ? -0.040 12.866 0.161 1.00 96.25 138 ALA A O 1
ATOM 1110 N N . ALA A 1 139 ? 1.765 11.656 0.727 1.00 97.25 139 ALA A N 1
ATOM 1111 C CA . ALA A 1 139 ? 2.232 11.411 -0.634 1.00 97.25 139 ALA A CA 1
ATOM 1112 C C . ALA A 1 139 ? 1.618 10.160 -1.290 1.00 97.25 139 ALA A C 1
ATOM 1114 O O . ALA A 1 139 ? 1.829 9.935 -2.483 1.00 97.25 139 ALA A O 1
ATOM 1115 N N . ILE A 1 140 ? 0.869 9.343 -0.540 1.00 97.94 140 ILE A N 1
ATOM 1116 C CA . ILE A 1 140 ? 0.140 8.197 -1.089 1.00 97.94 140 ILE A CA 1
ATOM 1117 C C . ILE A 1 140 ? -0.995 8.714 -1.999 1.00 97.94 140 ILE A C 1
ATOM 1119 O O . ILE A 1 140 ? -1.735 9.625 -1.606 1.00 97.94 140 ILE A O 1
ATOM 1123 N N . PRO A 1 141 ? -1.169 8.153 -3.214 1.00 97.38 141 PRO A N 1
ATOM 1124 C CA . PRO A 1 141 ? -2.231 8.567 -4.124 1.00 97.38 141 PRO A CA 1
ATOM 1125 C C . PRO A 1 141 ? -3.628 8.488 -3.502 1.00 97.38 141 PRO A C 1
ATOM 1127 O O . PRO A 1 141 ? -3.993 7.495 -2.876 1.00 97.38 141 PRO A O 1
ATOM 1130 N N . GLN A 1 142 ? -4.451 9.507 -3.760 1.00 96.25 142 GLN A N 1
ATOM 1131 C CA . GLN A 1 142 ? -5.837 9.580 -3.269 1.00 96.25 142 GLN A CA 1
ATOM 1132 C C . GLN A 1 142 ? -6.782 8.562 -3.934 1.00 96.25 142 GLN A C 1
ATOM 1134 O O . GLN A 1 142 ? -7.940 8.455 -3.548 1.00 96.25 142 GLN A O 1
ATOM 1139 N N . SER A 1 143 ? -6.304 7.824 -4.937 1.00 97.88 143 SER A N 1
ATOM 1140 C CA . SER A 1 143 ? -7.028 6.717 -5.565 1.00 97.88 143 SER A CA 1
ATOM 1141 C C . SER A 1 143 ? -7.153 5.488 -4.667 1.00 97.88 143 SER A C 1
ATOM 1143 O O . SER A 1 143 ? -7.994 4.631 -4.926 1.00 97.88 143 SER A O 1
ATOM 1145 N N . ILE A 1 144 ? -6.311 5.378 -3.636 1.00 98.50 144 ILE A N 1
ATOM 1146 C CA . ILE A 1 144 ? -6.295 4.226 -2.742 1.00 98.50 144 ILE A CA 1
ATOM 1147 C C . ILE A 1 144 ? -7.496 4.294 -1.803 1.00 98.50 144 ILE A C 1
ATOM 1149 O O . ILE A 1 144 ? -7.608 5.199 -0.978 1.00 98.50 144 ILE A O 1
ATOM 1153 N N . THR A 1 145 ? -8.372 3.297 -1.910 1.00 98.50 145 THR A N 1
ATOM 1154 C CA . THR A 1 145 ? -9.555 3.139 -1.054 1.00 98.50 145 THR A CA 1
ATOM 1155 C C . THR A 1 145 ? -9.414 1.976 -0.069 1.00 98.50 145 THR A C 1
ATOM 1157 O O . THR A 1 145 ? -10.154 1.919 0.914 1.00 98.50 145 THR A O 1
ATOM 1160 N N . SER A 1 146 ? -8.432 1.089 -0.282 1.00 98.81 146 SER A N 1
ATOM 1161 C CA . SER A 1 146 ? -8.114 -0.038 0.598 1.00 98.81 146 SER A CA 1
ATOM 1162 C C . SER A 1 146 ? -6.632 -0.061 0.969 1.00 98.81 146 SER A C 1
ATOM 1164 O O . SER A 1 146 ? -5.770 -0.210 0.102 1.00 98.81 146 SER A O 1
ATOM 1166 N N . LEU A 1 147 ? -6.336 0.027 2.267 1.00 98.81 147 LEU A N 1
ATOM 1167 C CA . LEU A 1 147 ? -4.976 0.067 2.804 1.00 98.81 147 LEU A CA 1
ATOM 1168 C C . LEU A 1 147 ? -4.809 -0.954 3.932 1.00 98.81 147 LEU A C 1
ATOM 1170 O O . LEU A 1 147 ? -5.595 -0.970 4.879 1.00 98.81 147 LEU A O 1
ATOM 1174 N N . SER A 1 148 ? -3.754 -1.767 3.864 1.00 98.81 148 SER A N 1
ATOM 1175 C CA . SER A 1 148 ? -3.356 -2.638 4.977 1.00 98.81 148 SER A CA 1
ATOM 1176 C C . SER A 1 148 ? -2.042 -2.181 5.603 1.00 98.81 148 SER A C 1
ATOM 1178 O O . SER A 1 148 ? -1.022 -2.066 4.923 1.00 98.81 148 SER A O 1
ATOM 1180 N N . LEU A 1 149 ? -2.082 -1.942 6.915 1.00 98.75 149 LEU A N 1
ATOM 1181 C CA . LEU A 1 149 ? -0.960 -1.592 7.788 1.00 98.75 149 LEU A CA 1
ATOM 1182 C C . LEU A 1 149 ? -0.693 -2.696 8.820 1.00 98.75 149 LEU A C 1
ATOM 1184 O O . LEU A 1 149 ? -0.142 -2.428 9.894 1.00 98.75 149 LEU A O 1
ATOM 1188 N N . ARG A 1 150 ? -1.075 -3.940 8.517 1.00 98.62 150 ARG A N 1
ATOM 1189 C CA . ARG A 1 150 ? -0.905 -5.084 9.416 1.00 98.62 150 ARG A CA 1
ATOM 1190 C C . ARG A 1 150 ? 0.540 -5.238 9.886 1.00 98.62 150 ARG A C 1
ATOM 1192 O O . ARG A 1 150 ? 1.468 -5.051 9.105 1.00 98.62 150 ARG A O 1
ATOM 1199 N N . HIS A 1 151 ? 0.740 -5.648 11.137 1.00 98.38 151 HIS A N 1
ATOM 1200 C CA . HIS A 1 151 ? 2.072 -5.989 11.660 1.00 98.38 151 HIS A CA 1
ATOM 1201 C C . HIS A 1 151 ? 3.149 -4.911 11.425 1.00 98.38 151 HIS A C 1
ATOM 1203 O O . HIS A 1 151 ? 4.254 -5.193 10.969 1.00 98.38 151 HIS A O 1
ATOM 1209 N N . ASN A 1 152 ? 2.842 -3.659 11.747 1.00 98.62 152 ASN A N 1
ATOM 1210 C CA . ASN A 1 152 ? 3.797 -2.550 11.710 1.00 98.62 152 ASN A CA 1
ATOM 1211 C C . ASN A 1 152 ? 4.243 -2.090 13.102 1.00 98.62 152 ASN A C 1
ATOM 1213 O O . ASN A 1 152 ? 4.859 -1.033 13.225 1.00 98.62 152 ASN A O 1
ATOM 1217 N N . THR A 1 153 ? 3.936 -2.891 14.132 1.00 96.69 153 THR A N 1
ATOM 1218 C CA . THR A 1 153 ? 4.263 -2.636 15.544 1.00 96.69 153 THR A CA 1
ATOM 1219 C C . THR A 1 153 ? 3.862 -1.236 16.003 1.00 96.69 153 THR A C 1
ATOM 1221 O O . THR A 1 153 ? 4.592 -0.592 16.753 1.00 96.69 153 THR A O 1
ATOM 1224 N N . LEU A 1 154 ? 2.700 -0.749 15.545 1.00 97.81 154 LEU A N 1
ATOM 1225 C CA . LEU A 1 154 ? 2.239 0.618 15.827 1.00 97.81 154 LEU A CA 1
ATOM 1226 C C . LEU A 1 154 ? 2.091 0.899 17.330 1.00 97.81 154 LEU A C 1
ATOM 1228 O O . LEU A 1 154 ? 2.173 2.046 17.745 1.00 97.81 154 LEU A O 1
ATOM 1232 N N . ASN A 1 155 ? 1.980 -0.133 18.169 1.00 96.50 155 ASN A N 1
ATOM 1233 C CA . ASN A 1 155 ? 2.041 0.008 19.620 1.00 96.50 155 ASN A CA 1
ATOM 1234 C C . ASN A 1 155 ? 3.347 0.596 20.175 1.00 96.50 155 ASN A C 1
ATOM 1236 O O . ASN A 1 155 ? 3.377 0.944 21.350 1.00 96.50 155 ASN A O 1
ATOM 1240 N N . LYS A 1 156 ? 4.427 0.648 19.390 1.00 97.06 156 LYS A N 1
ATOM 1241 C CA . LYS A 1 156 ? 5.695 1.274 19.794 1.00 97.06 156 LYS A CA 1
ATOM 1242 C C . LYS A 1 156 ? 5.705 2.790 19.605 1.00 97.06 156 LYS A C 1
ATOM 1244 O O . LYS A 1 156 ? 6.593 3.444 20.140 1.00 97.06 156 LYS A O 1
ATOM 1249 N N . MET A 1 157 ? 4.755 3.327 18.844 1.00 97.06 157 MET A N 1
ATOM 1250 C CA . MET A 1 157 ? 4.584 4.766 18.676 1.00 97.06 157 MET A CA 1
ATOM 1251 C C . MET A 1 157 ? 3.946 5.347 19.938 1.00 97.06 157 MET A C 1
ATOM 1253 O O . MET A 1 157 ? 3.147 4.679 20.601 1.00 97.06 157 MET A O 1
ATOM 1257 N N . ASN A 1 158 ? 4.287 6.585 20.281 1.00 95.75 158 ASN A N 1
ATOM 1258 C CA . ASN A 1 158 ? 3.570 7.290 21.340 1.00 95.75 158 ASN A CA 1
ATOM 1259 C C . ASN A 1 158 ? 2.208 7.808 20.832 1.00 95.75 158 ASN A C 1
ATOM 1261 O O . ASN A 1 158 ? 1.933 7.817 19.629 1.00 95.75 158 ASN A O 1
ATOM 1265 N N . GLY A 1 159 ? 1.346 8.260 21.747 1.00 95.75 159 GLY A N 1
ATOM 1266 C CA . GLY A 1 159 ? -0.008 8.687 21.389 1.00 95.75 159 GLY A CA 1
ATOM 1267 C C . GLY A 1 159 ? -0.068 9.835 20.379 1.00 95.75 159 GLY A C 1
ATOM 1268 O O . GLY A 1 159 ? -0.887 9.798 19.461 1.00 95.75 159 GLY A O 1
ATOM 1269 N N . GLN A 1 160 ? 0.838 10.812 20.477 1.00 97.00 160 GLN A N 1
ATOM 1270 C CA . GLN A 1 160 ? 0.908 11.914 19.514 1.00 97.00 160 GLN A CA 1
ATOM 1271 C C . GLN A 1 160 ? 1.283 11.409 18.116 1.00 97.00 160 GLN A C 1
ATOM 1273 O O . GLN A 1 160 ? 0.705 11.845 17.122 1.00 97.00 160 GLN A O 1
ATOM 1278 N N . GLU A 1 161 ? 2.224 10.473 18.031 1.00 97.88 161 GLU A N 1
ATOM 1279 C CA . GLU A 1 161 ? 2.656 9.901 16.759 1.00 97.88 161 GLU A CA 1
ATOM 1280 C C . GLU A 1 161 ? 1.558 9.051 16.105 1.00 97.88 161 GLU A C 1
ATOM 1282 O O . GLU A 1 161 ? 1.381 9.111 14.888 1.00 97.88 161 GLU A O 1
ATOM 1287 N N . LEU A 1 162 ? 0.783 8.299 16.896 1.00 97.38 162 L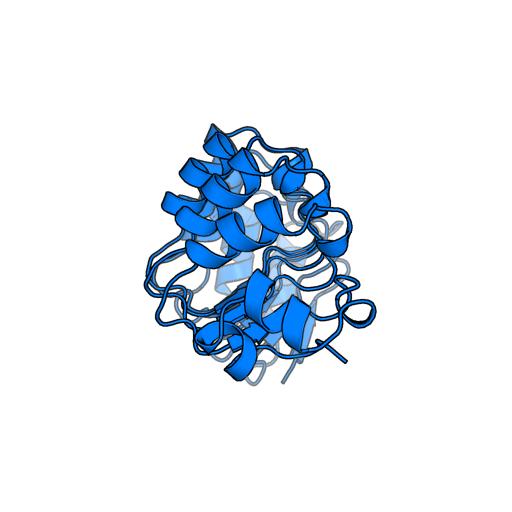EU A N 1
ATOM 1288 C CA . LEU A 1 162 ? -0.383 7.559 16.400 1.00 97.38 162 LEU A CA 1
ATOM 1289 C C . LEU A 1 162 ? -1.450 8.495 15.828 1.00 97.38 162 LEU A C 1
ATOM 1291 O O . LEU A 1 162 ? -1.953 8.251 14.732 1.00 97.38 162 LEU A O 1
ATOM 1295 N N . VAL A 1 163 ? -1.757 9.591 16.528 1.00 97.31 163 VAL A N 1
ATOM 1296 C CA . VAL A 1 163 ? -2.683 10.626 16.039 1.00 97.31 163 VAL A CA 1
ATOM 1297 C C . VAL A 1 163 ? -2.172 11.235 14.728 1.00 97.31 163 VAL A C 1
ATOM 1299 O O . VAL A 1 163 ? -2.939 11.398 13.777 1.00 97.31 163 VAL A O 1
ATOM 1302 N N . GLN A 1 164 ? -0.875 11.536 14.630 1.00 97.62 164 GLN A N 1
ATOM 1303 C CA . GLN A 1 164 ? -0.270 12.055 13.397 1.00 97.62 164 GLN A CA 1
ATOM 1304 C C . GLN A 1 164 ? -0.386 11.061 12.236 1.00 97.62 164 GLN A C 1
ATOM 1306 O O . GLN A 1 164 ? -0.811 11.441 11.146 1.00 97.62 164 GLN A O 1
ATOM 1311 N N . LEU A 1 165 ? -0.084 9.782 12.469 1.00 97.25 165 LEU A N 1
ATOM 1312 C CA . LEU A 1 165 ? -0.243 8.741 11.458 1.00 97.25 165 LEU A CA 1
ATOM 1313 C C . LEU A 1 165 ? -1.707 8.612 11.014 1.00 97.25 165 LEU A C 1
ATOM 1315 O O . LEU A 1 165 ? -1.986 8.678 9.819 1.00 97.25 165 LEU A O 1
ATOM 1319 N N . PHE A 1 166 ? -2.653 8.463 11.941 1.00 96.62 166 PHE A N 1
ATOM 1320 C CA . PHE A 1 166 ? -4.060 8.219 11.598 1.00 96.62 166 PHE A CA 1
ATOM 1321 C C . PHE A 1 166 ? -4.717 9.426 10.925 1.00 96.62 166 PHE A C 1
ATOM 1323 O O . PHE A 1 166 ? -5.464 9.246 9.966 1.00 96.62 166 PHE A O 1
ATOM 1330 N N . SER A 1 167 ? -4.368 10.649 11.333 1.00 96.19 167 SER A N 1
ATOM 1331 C CA . SER A 1 167 ? -4.841 11.876 10.672 1.00 96.19 167 SER A CA 1
ATOM 1332 C C . SER A 1 167 ? -4.287 12.072 9.256 1.00 96.19 167 SER A C 1
ATOM 1334 O O . SER A 1 167 ? -4.880 12.806 8.465 1.00 96.19 167 SER A O 1
ATOM 1336 N N . SER A 1 168 ? -3.173 11.413 8.916 1.00 96.19 168 SER A N 1
ATOM 1337 C CA . SER A 1 168 ? -2.592 11.441 7.568 1.00 96.19 168 SER A CA 1
ATOM 1338 C C . SER A 1 168 ? -3.212 10.428 6.601 1.00 96.19 168 SER A C 1
ATOM 1340 O O . SER A 1 168 ? -2.966 10.499 5.395 1.00 96.19 168 SER A O 1
ATOM 1342 N N . ILE A 1 169 ? -4.024 9.491 7.103 1.00 96.19 1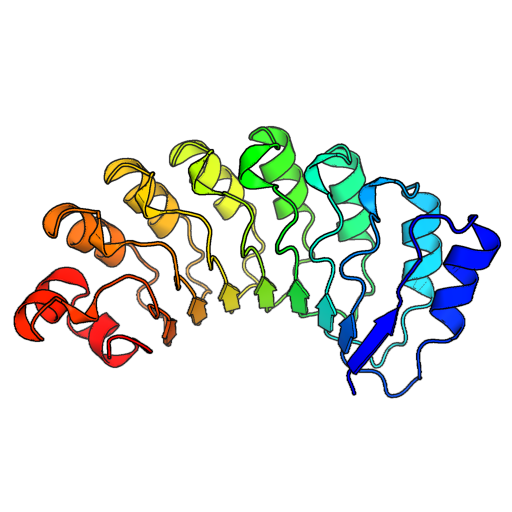69 ILE A N 1
ATOM 1343 C CA . ILE A 1 169 ? -4.717 8.515 6.262 1.00 96.19 169 ILE A CA 1
ATOM 1344 C C . ILE A 1 169 ? -5.723 9.253 5.368 1.00 96.19 169 ILE A C 1
ATOM 1346 O O . ILE A 1 169 ? -6.506 10.083 5.832 1.00 96.19 169 ILE A O 1
ATOM 1350 N N . SER A 1 170 ? -5.697 8.952 4.065 1.00 94.25 170 SER A N 1
ATOM 1351 C CA . SER A 1 170 ? -6.545 9.624 3.075 1.00 94.25 170 SER A CA 1
ATOM 1352 C C . SER A 1 170 ? -8.031 9.540 3.433 1.00 94.25 170 SER A C 1
ATOM 1354 O O . SER A 1 170 ? -8.544 8.487 3.809 1.00 94.25 170 SER A O 1
ATOM 1356 N N . ARG A 1 171 ? -8.756 10.644 3.213 1.00 93.62 171 ARG A N 1
ATOM 1357 C CA . ARG A 1 171 ? -10.220 10.692 3.354 1.00 93.62 171 ARG A CA 1
ATOM 1358 C C . ARG A 1 171 ? -10.977 9.871 2.308 1.00 93.62 171 ARG A C 1
ATOM 1360 O O . ARG A 1 171 ? -12.164 9.636 2.499 1.00 93.62 171 ARG A O 1
ATOM 1367 N N . ALA A 1 172 ? -10.316 9.461 1.225 1.00 95.25 172 ALA A N 1
ATOM 1368 C CA . ALA A 1 172 ? -10.890 8.558 0.231 1.00 95.25 172 ALA A CA 1
ATOM 1369 C C . ALA A 1 172 ? -10.891 7.090 0.699 1.00 95.25 172 ALA A C 1
ATOM 1371 O O . ALA A 1 172 ? -11.532 6.250 0.070 1.00 95.25 172 ALA A O 1
ATOM 1372 N N . LEU A 1 173 ? -10.177 6.774 1.788 1.00 97.25 173 LEU A N 1
ATOM 1373 C CA . LEU A 1 173 ? -10.055 5.414 2.289 1.00 97.25 173 LEU A CA 1
ATOM 1374 C C . LEU A 1 173 ? -11.379 4.922 2.886 1.00 97.25 173 LEU A C 1
ATOM 1376 O O . LEU A 1 173 ? -11.940 5.553 3.781 1.00 97.25 173 LEU A O 1
ATOM 1380 N N . THR A 1 174 ? -11.849 3.765 2.418 1.00 97.81 174 THR A N 1
ATOM 1381 C CA . THR A 1 174 ? -13.063 3.098 2.916 1.00 97.81 174 THR A CA 1
ATOM 1382 C C . THR A 1 174 ? -12.739 1.821 3.689 1.00 97.81 174 THR A C 1
ATOM 1384 O O . THR A 1 174 ? -13.500 1.428 4.569 1.00 97.81 174 THR A O 1
ATOM 1387 N N . TYR A 1 175 ? -11.595 1.194 3.405 1.00 98.38 175 TYR A N 1
ATOM 1388 C CA . TYR A 1 175 ? -11.110 0.002 4.095 1.00 98.38 175 TYR A CA 1
ATOM 1389 C C . TYR A 1 175 ? -9.721 0.251 4.685 1.00 98.38 175 TYR A C 1
ATOM 1391 O O . TYR A 1 175 ? -8.772 0.563 3.959 1.00 98.38 175 TYR A O 1
ATOM 1399 N N . LEU A 1 176 ? -9.597 0.058 5.998 1.00 98.25 176 LEU A N 1
ATOM 1400 C CA . LEU A 1 176 ? -8.328 0.119 6.712 1.00 98.25 176 LEU A CA 1
ATOM 1401 C C . LEU A 1 176 ? -8.118 -1.154 7.528 1.00 98.25 176 LEU A C 1
ATOM 1403 O O . LEU A 1 176 ? -8.954 -1.527 8.350 1.00 98.25 176 LEU A O 1
ATOM 1407 N N . ASP A 1 177 ? -6.963 -1.783 7.351 1.00 98.69 177 ASP A N 1
ATOM 1408 C CA . ASP A 1 177 ? -6.547 -2.918 8.164 1.00 98.69 177 ASP A CA 1
ATOM 1409 C C . ASP A 1 177 ? -5.374 -2.548 9.079 1.00 98.69 177 ASP A C 1
ATOM 1411 O O . ASP A 1 177 ? -4.249 -2.351 8.621 1.00 98.69 177 ASP A O 1
ATOM 1415 N N . LEU A 1 178 ? -5.647 -2.454 10.385 1.00 98.25 178 LEU A N 1
ATOM 1416 C CA . LEU A 1 178 ? -4.666 -2.175 11.444 1.00 98.25 178 LEU A CA 1
ATOM 1417 C C . LEU A 1 178 ? -4.330 -3.423 12.257 1.00 98.25 178 LEU A C 1
ATOM 1419 O O . LEU A 1 178 ? -3.823 -3.331 13.378 1.00 98.25 178 LEU A O 1
ATOM 1423 N N . SER A 1 179 ? -4.635 -4.601 11.740 1.00 98.44 179 SER A N 1
ATOM 1424 C CA . SER A 1 179 ? -4.575 -5.811 12.535 1.00 98.44 179 SER A CA 1
ATOM 1425 C C . SER A 1 179 ? -3.152 -6.173 12.968 1.00 98.44 179 SER A C 1
ATOM 1427 O O . SER A 1 179 ? -2.160 -5.789 12.346 1.00 98.44 179 SER A O 1
ATOM 1429 N N . PHE A 1 180 ? -3.039 -6.924 14.060 1.00 97.94 180 PHE A N 1
ATOM 1430 C CA . PHE A 1 180 ? -1.769 -7.376 14.627 1.00 97.94 180 PHE A CA 1
ATOM 1431 C C . PHE A 1 180 ? -0.737 -6.257 14.844 1.00 97.94 180 PHE A C 1
ATOM 1433 O O . PHE A 1 180 ? 0.445 -6.409 14.537 1.00 97.94 180 PHE A O 1
ATOM 1440 N N . ASN A 1 181 ? -1.181 -5.119 15.372 1.00 98.31 181 ASN A N 1
ATOM 1441 C CA . ASN A 1 181 ? -0.308 -4.013 15.755 1.00 98.31 181 ASN A CA 1
ATOM 1442 C C . ASN A 1 181 ? -0.122 -3.882 17.269 1.00 98.31 181 ASN A C 1
ATOM 1444 O O . ASN A 1 181 ? 0.572 -2.963 17.694 1.00 98.31 181 ASN A O 1
ATOM 1448 N N . HIS A 1 182 ? -0.691 -4.802 18.060 1.00 96.38 182 HIS A N 1
ATOM 1449 C CA . HIS A 1 182 ? -0.629 -4.818 19.529 1.00 96.38 182 HIS A CA 1
ATOM 1450 C C . HIS A 1 182 ? -1.130 -3.514 20.174 1.00 96.38 182 HIS A C 1
ATOM 1452 O O 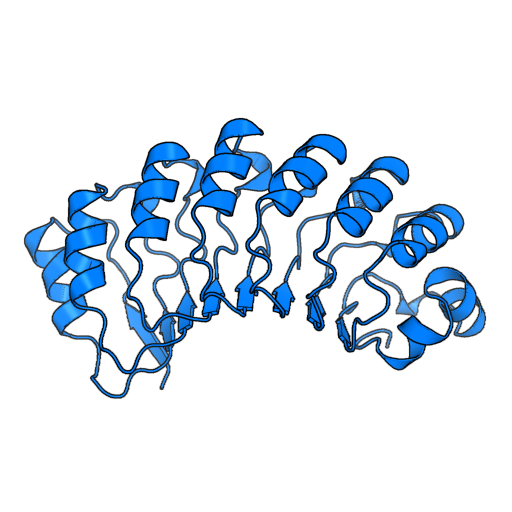. HIS A 1 182 ? -0.605 -3.071 21.196 1.00 96.38 182 HIS A O 1
ATOM 1458 N N . LEU A 1 183 ? -2.121 -2.861 19.552 1.00 96.31 183 LEU A N 1
ATOM 1459 C CA . LEU A 1 183 ? -2.589 -1.532 19.962 1.00 96.31 183 LEU A CA 1
ATOM 1460 C C . LEU A 1 183 ? -3.087 -1.486 21.414 1.00 96.31 183 LEU A C 1
ATOM 1462 O O . LEU A 1 183 ? -3.011 -0.436 22.040 1.00 96.31 183 LEU A O 1
ATOM 1466 N N . ASN A 1 184 ? -3.510 -2.610 21.994 1.00 93.88 184 ASN A N 1
ATOM 1467 C CA . ASN A 1 184 ? -3.895 -2.696 23.401 1.00 93.88 184 ASN A CA 1
ATOM 1468 C C . ASN A 1 184 ? -2.772 -2.412 24.420 1.00 93.88 184 ASN A C 1
ATOM 1470 O O . ASN A 1 184 ? -3.049 -2.364 25.616 1.00 93.88 184 ASN A O 1
ATOM 1474 N N . HIS A 1 185 ? -1.516 -2.265 23.986 1.00 94.44 185 HIS A N 1
ATOM 1475 C CA . HIS A 1 185 ? -0.422 -1.811 24.853 1.00 94.44 185 HIS A CA 1
ATOM 1476 C C . HIS A 1 185 ? -0.438 -0.290 25.086 1.00 94.44 185 HIS A C 1
ATOM 1478 O O . HIS A 1 185 ? 0.296 0.198 25.941 1.00 94.44 185 HIS A O 1
ATOM 1484 N N . GLN A 1 186 ? -1.243 0.453 24.328 1.00 95.38 186 GLN A N 1
ATOM 1485 C CA . GLN A 1 186 ? -1.511 1.867 24.570 1.00 95.38 186 GLN A CA 1
ATOM 1486 C C . GLN A 1 186 ? -2.594 2.016 25.645 1.00 95.38 186 GLN A C 1
ATOM 1488 O O . GLN A 1 186 ? -3.442 1.136 25.824 1.00 95.38 186 GLN A O 1
ATOM 1493 N N . ASP A 1 187 ? -2.593 3.140 26.358 1.00 94.50 187 ASP A N 1
ATOM 1494 C CA . ASP A 1 187 ? -3.686 3.456 27.271 1.00 94.50 187 ASP A CA 1
ATOM 1495 C C . ASP A 1 187 ? -4.971 3.830 26.502 1.00 94.50 187 ASP A C 1
ATOM 1497 O O . ASP A 1 187 ? -4.963 4.126 25.302 1.00 94.50 187 ASP A O 1
ATOM 1501 N N . LYS A 1 188 ? -6.111 3.789 27.200 1.00 94.44 188 LYS A N 1
ATOM 1502 C CA . LYS A 1 188 ? -7.427 4.007 26.586 1.00 94.44 188 LYS A CA 1
ATOM 1503 C C . LYS A 1 188 ? -7.601 5.423 26.046 1.00 94.44 188 LYS A C 1
ATOM 1505 O O . LYS A 1 188 ? -8.254 5.576 25.015 1.00 94.44 188 LYS A O 1
ATOM 1510 N N . ASP A 1 189 ? -7.045 6.429 26.714 1.00 94.69 189 ASP A N 1
ATOM 1511 C CA . ASP A 1 189 ? -7.197 7.827 26.306 1.00 94.69 189 ASP A CA 1
ATOM 1512 C C . ASP A 1 189 ? -6.413 8.075 25.016 1.00 94.69 189 ASP A C 1
ATOM 1514 O O . ASP A 1 189 ? -6.943 8.661 24.072 1.00 94.69 189 ASP A O 1
ATOM 1518 N N . THR A 1 190 ? -5.200 7.527 24.930 1.00 95.44 190 THR A N 1
ATOM 1519 C CA . THR A 1 190 ? -4.383 7.524 23.715 1.00 95.44 190 THR A CA 1
ATOM 1520 C C . THR A 1 190 ? -5.106 6.859 22.545 1.00 95.44 190 THR A C 1
ATOM 1522 O O . THR A 1 190 ? -5.201 7.444 21.464 1.00 95.44 190 THR A O 1
ATOM 1525 N N . LEU A 1 191 ? -5.661 5.658 22.744 1.00 95.88 191 LEU A N 1
ATOM 1526 C CA . LEU A 1 191 ? -6.408 4.973 21.687 1.00 95.88 191 LEU A CA 1
ATOM 1527 C C . LEU A 1 191 ? -7.646 5.766 21.261 1.00 95.88 191 LEU A C 1
ATOM 1529 O O . LEU A 1 191 ? -7.882 5.916 20.065 1.00 95.88 191 LEU A O 1
ATOM 1533 N N . THR A 1 192 ? -8.387 6.325 22.221 1.00 96.19 192 THR A N 1
ATOM 1534 C CA . THR A 1 192 ? -9.569 7.159 21.951 1.00 96.19 192 THR A CA 1
ATOM 1535 C C . THR A 1 192 ? -9.213 8.354 21.068 1.00 96.19 192 THR A C 1
ATOM 1537 O O . THR A 1 192 ? -9.878 8.610 20.065 1.00 96.19 192 THR A O 1
ATOM 1540 N N . GLN A 1 193 ? -8.132 9.068 21.393 1.00 96.25 193 GLN A N 1
ATOM 1541 C CA . GLN A 1 193 ? -7.670 10.213 20.605 1.00 96.25 193 GLN A CA 1
ATOM 1542 C C . GLN A 1 193 ? -7.193 9.804 19.207 1.00 96.25 193 GLN A C 1
ATOM 1544 O O . GLN A 1 193 ? -7.508 10.484 18.231 1.00 96.25 193 GLN A O 1
ATOM 1549 N N . ALA A 1 194 ? -6.461 8.692 19.096 1.00 96.56 194 ALA A N 1
ATOM 1550 C CA . ALA A 1 194 ? -5.970 8.197 17.816 1.00 96.56 194 ALA A CA 1
ATOM 1551 C C . ALA A 1 194 ? -7.125 7.779 16.892 1.00 96.56 194 ALA A C 1
ATOM 1553 O O . ALA A 1 194 ? -7.199 8.235 15.752 1.00 96.56 194 ALA A O 1
ATOM 1554 N N . PHE A 1 195 ? -8.064 6.957 17.366 1.00 96.19 195 PHE A N 1
ATOM 1555 C CA . PHE A 1 195 ? -9.185 6.498 16.539 1.00 96.19 195 PHE A CA 1
ATOM 1556 C C . PHE A 1 195 ? -10.138 7.633 16.144 1.00 96.19 195 PHE A C 1
ATOM 1558 O O . PHE A 1 195 ? -10.671 7.612 15.036 1.00 96.19 195 PHE A O 1
ATOM 1565 N N . ALA A 1 196 ? -10.289 8.665 16.981 1.00 95.75 196 ALA A N 1
ATOM 1566 C CA . ALA A 1 196 ? -11.139 9.819 16.682 1.00 95.75 196 ALA A CA 1
ATOM 1567 C C . ALA A 1 196 ? -10.710 10.620 15.436 1.00 95.75 196 ALA A C 1
ATOM 1569 O O . ALA A 1 196 ? -11.530 11.350 14.879 1.00 95.75 196 ALA A O 1
ATOM 1570 N N . VAL A 1 197 ? -9.450 10.503 14.993 1.00 95.62 197 VAL A N 1
ATOM 1571 C CA . VAL A 1 197 ? -8.932 11.222 13.813 1.00 95.62 197 VAL A CA 1
ATOM 1572 C C . VAL A 1 197 ? -8.876 10.377 12.539 1.00 95.62 197 VAL A C 1
ATOM 1574 O O . VAL A 1 197 ? -8.446 10.882 11.500 1.00 95.62 197 VAL A O 1
ATOM 1577 N N . LEU A 1 198 ? -9.309 9.114 12.590 1.00 96.06 198 LEU A N 1
ATOM 1578 C CA . LEU A 1 198 ? -9.443 8.290 11.390 1.00 96.06 198 LEU A CA 1
ATOM 1579 C C . LEU A 1 198 ? -10.485 8.875 10.417 1.00 96.06 198 LEU A C 1
ATOM 1581 O O . LEU A 1 198 ? -11.394 9.600 10.836 1.00 96.06 198 LEU A O 1
ATOM 1585 N N . PRO A 1 199 ? -10.405 8.546 9.112 1.00 93.62 199 PRO A N 1
ATOM 1586 C CA . PRO A 1 199 ? -11.385 9.015 8.144 1.00 93.62 199 PRO A CA 1
ATOM 1587 C C . PRO A 1 199 ? -12.821 8.635 8.556 1.00 93.62 199 PRO A C 1
ATOM 1589 O O . PRO A 1 199 ? -13.110 7.454 8.753 1.00 93.62 199 PRO A O 1
ATOM 1592 N N . PRO A 1 200 ? -13.750 9.607 8.640 1.00 90.44 200 PRO A N 1
ATOM 1593 C CA . PRO A 1 200 ? -15.097 9.375 9.171 1.00 90.44 200 PRO A CA 1
ATOM 1594 C C . PRO A 1 200 ? -15.989 8.537 8.242 1.00 90.44 200 PRO A C 1
ATOM 1596 O O . PRO A 1 200 ? -17.076 8.131 8.638 1.00 90.44 200 PRO A O 1
ATOM 1599 N N . HIS A 1 201 ? -15.552 8.309 7.000 1.00 91.69 201 HIS A N 1
ATOM 1600 C CA . HIS A 1 201 ? -16.264 7.524 5.989 1.00 91.69 201 HIS A CA 1
ATOM 1601 C C . HIS A 1 201 ? -15.715 6.102 5.833 1.00 91.69 201 HIS A C 1
ATOM 1603 O O . HIS A 1 201 ? -16.101 5.410 4.890 1.00 91.69 201 HIS A O 1
ATOM 1609 N N . LEU A 1 202 ? -14.816 5.660 6.722 1.00 95.12 202 LEU A N 1
ATOM 1610 C CA . LEU A 1 202 ? -14.401 4.261 6.744 1.00 95.12 202 LEU A CA 1
ATOM 1611 C C . LEU A 1 202 ? -15.640 3.371 6.881 1.00 95.12 202 LEU A C 1
ATOM 1613 O O . LEU A 1 202 ? -16.479 3.581 7.751 1.00 95.12 202 LEU A O 1
ATOM 1617 N N . SER A 1 203 ? -15.753 2.380 6.004 1.00 95.25 203 SER A N 1
ATOM 1618 C CA . SER A 1 203 ? -16.809 1.367 6.039 1.00 95.25 203 SER A CA 1
ATOM 1619 C C . SER A 1 203 ? -16.330 0.066 6.669 1.00 95.25 203 SER A C 1
ATOM 1621 O O . SER A 1 203 ? -17.133 -0.814 6.967 1.00 95.25 203 SER A O 1
ATOM 1623 N N . THR A 1 204 ? -15.016 -0.107 6.815 1.00 97.31 204 THR A N 1
ATOM 1624 C CA . THR A 1 204 ? -14.424 -1.302 7.414 1.00 97.31 204 THR A CA 1
ATOM 1625 C C . THR A 1 204 ? -13.118 -0.949 8.104 1.00 97.31 204 THR A C 1
ATOM 1627 O O . THR A 1 204 ? -12.217 -0.371 7.490 1.00 97.31 204 THR A O 1
ATOM 1630 N N . LEU A 1 205 ? -13.015 -1.341 9.373 1.00 97.25 205 LEU A N 1
ATOM 1631 C CA . LEU A 1 205 ? -11.800 -1.235 10.170 1.00 97.25 205 LEU A CA 1
ATOM 1632 C C . LEU A 1 205 ? -11.441 -2.618 10.729 1.00 97.25 205 LEU A C 1
ATOM 1634 O O . LEU A 1 205 ? -12.131 -3.151 11.596 1.00 97.25 205 LEU A O 1
ATOM 1638 N N . MET A 1 206 ? -10.362 -3.220 10.236 1.00 97.81 206 MET A N 1
ATOM 1639 C CA . MET A 1 206 ? -9.900 -4.514 10.747 1.00 97.81 206 MET A CA 1
ATOM 1640 C C . MET A 1 206 ? -8.976 -4.295 11.943 1.00 97.81 206 MET A C 1
ATOM 1642 O O . MET A 1 206 ? -7.967 -3.592 11.831 1.00 97.81 206 MET A O 1
ATOM 1646 N N . LEU A 1 207 ? -9.311 -4.915 13.077 1.00 96.56 207 LEU A N 1
ATOM 1647 C CA . LEU A 1 207 ? -8.563 -4.777 14.330 1.00 96.56 207 LEU A CA 1
ATOM 1648 C C . LEU A 1 207 ? -8.114 -6.119 14.926 1.00 96.56 207 LEU A C 1
ATOM 1650 O O . LEU A 1 207 ? -7.628 -6.136 16.061 1.00 96.56 207 LEU A O 1
ATOM 1654 N N . HIS A 1 208 ? -8.216 -7.226 14.184 1.00 94.69 208 HIS A N 1
ATOM 1655 C CA . HIS A 1 208 ? -7.879 -8.554 14.703 1.00 94.69 208 HIS A CA 1
ATOM 1656 C C . HIS A 1 208 ? -6.452 -8.620 15.257 1.00 94.69 208 HIS A C 1
ATOM 1658 O O . HIS A 1 208 ? -5.524 -7.994 14.749 1.00 94.69 208 HIS A O 1
ATOM 1664 N N . GLY A 1 209 ? -6.250 -9.376 16.335 1.00 95.50 209 GLY A N 1
ATOM 1665 C CA . GLY A 1 209 ? -4.917 -9.548 16.919 1.00 95.50 209 GLY A CA 1
ATOM 1666 C C . GLY A 1 209 ? -4.297 -8.276 17.516 1.00 95.50 209 GLY A C 1
ATOM 1667 O O . GLY A 1 209 ? -3.086 -8.231 17.712 1.00 95.50 209 GLY A O 1
ATOM 1668 N N . ASN A 1 210 ? -5.094 -7.245 17.818 1.00 96.94 210 ASN A N 1
ATOM 1669 C CA . ASN A 1 210 ? -4.644 -6.084 18.596 1.00 96.94 210 ASN A CA 1
ATOM 1670 C C . ASN A 1 210 ? -4.843 -6.232 20.108 1.00 96.94 210 ASN A C 1
ATOM 1672 O O . ASN A 1 210 ? -4.561 -5.284 20.827 1.00 96.94 210 ASN A O 1
ATOM 1676 N N . GLY A 1 211 ? -5.326 -7.386 20.585 1.00 94.94 211 GLY A N 1
ATOM 1677 C CA . GLY A 1 211 ? -5.567 -7.642 22.010 1.00 94.94 211 GLY A CA 1
ATOM 1678 C C . GLY A 1 211 ? -6.778 -6.900 22.581 1.00 94.94 211 GLY A C 1
ATOM 1679 O O . GLY A 1 211 ? -6.829 -6.642 23.779 1.00 94.94 211 GLY A O 1
ATOM 1680 N N . PHE A 1 212 ? -7.745 -6.527 21.734 1.00 94.12 212 PHE A N 1
ATOM 1681 C CA . PHE A 1 212 ? -8.966 -5.833 22.156 1.00 94.12 212 PHE A CA 1
ATOM 1682 C C . PHE A 1 212 ? -9.999 -6.737 22.842 1.00 94.12 212 PHE A C 1
ATOM 1684 O O . PHE A 1 212 ? -10.863 -6.224 23.548 1.00 94.12 212 PHE A O 1
ATOM 1691 N N . ASN A 1 213 ? -9.857 -8.059 22.725 1.00 90.31 213 ASN A N 1
ATOM 1692 C CA . ASN A 1 213 ? -10.687 -9.059 23.402 1.00 90.31 213 ASN A CA 1
ATOM 1693 C C . ASN A 1 213 ? -10.645 -8.968 24.942 1.00 90.31 213 ASN A C 1
ATOM 1695 O O . ASN A 1 213 ? -11.511 -9.512 25.621 1.00 90.31 213 ASN A O 1
ATOM 1699 N N . GLN A 1 214 ? -9.656 -8.270 25.513 1.00 90.25 214 GLN A N 1
ATOM 1700 C CA . GLN A 1 214 ? -9.594 -8.012 26.954 1.00 90.25 214 GLN A CA 1
ATOM 1701 C C . GLN A 1 214 ? -10.556 -6.910 27.432 1.00 90.25 214 GLN A C 1
ATOM 1703 O O . GLN A 1 214 ? -10.817 -6.808 28.630 1.00 90.25 214 GLN A O 1
ATOM 1708 N N . TYR A 1 215 ? -11.051 -6.057 26.530 1.00 92.12 215 TYR A N 1
ATOM 1709 C CA . TYR A 1 215 ? -11.934 -4.949 26.884 1.00 92.12 215 TYR A CA 1
ATOM 1710 C C . TYR A 1 215 ? -13.398 -5.371 26.815 1.00 92.12 215 TYR A C 1
ATOM 1712 O O . TYR A 1 215 ? -13.839 -6.061 25.897 1.00 92.12 215 TYR A O 1
ATOM 1720 N N . LYS A 1 216 ? -14.197 -4.891 27.767 1.00 92.56 216 LYS A N 1
ATOM 1721 C CA . LYS A 1 216 ? -15.653 -5.024 27.703 1.00 92.56 216 LYS A CA 1
ATOM 1722 C C . LYS A 1 216 ? -16.202 -4.139 26.589 1.00 92.56 216 LYS A C 1
ATOM 1724 O O . LYS A 1 216 ? -15.645 -3.088 26.276 1.00 92.56 216 LYS A O 1
ATOM 1729 N N . LYS A 1 217 ? -17.386 -4.486 26.080 1.00 89.94 217 LYS A N 1
ATOM 1730 C CA . LYS A 1 217 ? -18.085 -3.703 25.046 1.00 89.94 217 LYS A CA 1
ATOM 1731 C C . LYS A 1 217 ? -18.180 -2.206 25.373 1.00 89.94 217 LYS A C 1
ATOM 1733 O O . LYS A 1 217 ? -17.911 -1.393 24.504 1.00 89.94 217 LYS A O 1
ATOM 1738 N N . ALA A 1 218 ? -18.505 -1.844 26.618 1.00 91.12 218 ALA A N 1
ATOM 1739 C CA . ALA A 1 218 ? -18.592 -0.440 27.033 1.00 91.12 218 ALA A CA 1
ATOM 1740 C C . ALA A 1 218 ? -17.246 0.301 26.928 1.00 91.12 218 ALA A C 1
ATOM 1742 O O . ALA A 1 218 ? -17.217 1.468 26.559 1.00 91.12 218 ALA A O 1
ATOM 1743 N N . GLU A 1 219 ? -16.132 -0.380 27.211 1.00 93.81 219 GLU A N 1
ATOM 1744 C CA . GLU A 1 219 ? -14.790 0.191 27.074 1.00 93.81 219 GLU A CA 1
ATOM 1745 C C . GLU A 1 219 ? -14.417 0.350 25.596 1.00 93.81 219 GLU A C 1
ATOM 1747 O O . GLU A 1 219 ? -13.891 1.389 25.213 1.00 93.81 219 GLU A O 1
ATOM 1752 N N . LEU A 1 220 ? -14.754 -0.634 24.754 1.00 93.62 220 LEU A N 1
ATOM 1753 C CA . LEU A 1 220 ? -14.568 -0.543 23.303 1.00 93.62 220 LEU A CA 1
ATOM 1754 C C . LEU A 1 220 ? -15.404 0.581 22.681 1.00 93.62 220 LEU A C 1
ATOM 1756 O O . LEU A 1 220 ? -14.912 1.274 21.798 1.00 93.62 220 LEU A O 1
ATOM 1760 N N . THR A 1 221 ? -16.631 0.811 23.162 1.00 92.56 221 THR A N 1
ATOM 1761 C CA . THR A 1 221 ? -17.449 1.959 22.742 1.00 92.56 221 THR A CA 1
ATOM 1762 C C . THR A 1 221 ? -16.761 3.284 23.062 1.00 92.56 221 THR A C 1
ATOM 1764 O O . THR A 1 221 ? -16.784 4.180 22.223 1.00 92.56 221 THR A O 1
ATOM 1767 N N . THR A 1 222 ? -16.120 3.412 24.228 1.00 93.50 222 THR A N 1
ATOM 1768 C CA . THR A 1 222 ? -15.341 4.611 24.570 1.00 93.50 222 THR A CA 1
ATOM 1769 C C . THR A 1 222 ? -14.115 4.766 23.671 1.00 93.50 222 THR A C 1
ATOM 1771 O O . THR A 1 222 ? -13.878 5.857 23.168 1.00 93.50 222 THR A O 1
ATOM 1774 N N . ILE A 1 223 ? -13.364 3.682 23.446 1.00 94.00 223 ILE A N 1
ATOM 1775 C CA . ILE A 1 223 ? -12.097 3.705 22.699 1.00 94.00 223 ILE A CA 1
ATOM 1776 C C . ILE A 1 223 ? 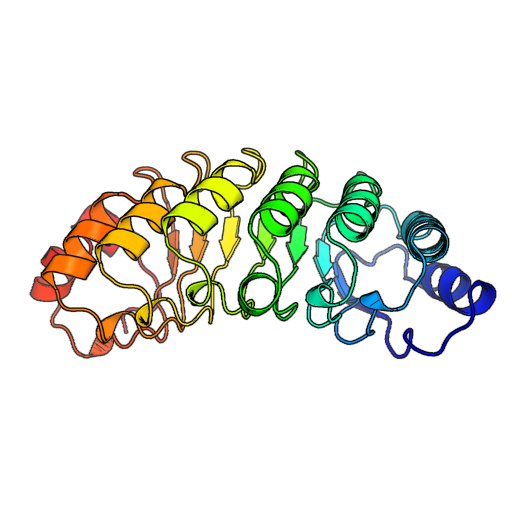-12.308 3.980 21.209 1.00 94.00 223 ILE A C 1
ATOM 1778 O O . ILE A 1 223 ? -11.604 4.787 20.615 1.00 94.00 223 ILE A O 1
ATOM 1782 N N . LEU A 1 224 ? -13.237 3.262 20.582 1.00 92.31 224 LEU A N 1
ATOM 1783 C CA . LEU A 1 224 ? -13.426 3.315 19.135 1.00 92.31 224 LEU A CA 1
ATOM 1784 C C . LEU A 1 224 ? -14.445 4.389 18.750 1.00 92.31 224 LEU A C 1
ATOM 1786 O O . LEU A 1 224 ? -14.404 4.914 17.646 1.00 92.31 224 LEU A O 1
ATOM 1790 N N . GLY A 1 225 ? -15.362 4.742 19.651 1.00 88.50 225 GLY A N 1
ATOM 1791 C CA . GLY A 1 225 ? -16.576 5.459 19.291 1.00 88.50 225 GLY A CA 1
ATOM 1792 C C . GLY A 1 225 ? -17.591 4.534 18.611 1.00 88.50 225 GLY A C 1
ATOM 1793 O O . GLY A 1 225 ? -17.253 3.523 17.991 1.00 88.50 225 GLY A O 1
ATOM 1794 N N . THR A 1 226 ? -18.873 4.876 18.732 1.00 75.88 226 THR A N 1
ATOM 1795 C CA . THR A 1 226 ? -19.980 4.010 18.291 1.00 75.88 226 THR A CA 1
ATOM 1796 C C . THR A 1 226 ? -19.921 3.683 16.798 1.00 75.88 226 THR A C 1
ATOM 1798 O O . THR A 1 226 ? -20.094 2.527 16.431 1.00 75.88 226 THR A O 1
ATOM 1801 N N . ILE A 1 227 ? -19.608 4.674 15.954 1.00 69.88 227 ILE A N 1
ATOM 1802 C CA . ILE A 1 227 ? -19.556 4.510 14.491 1.00 69.88 227 ILE A CA 1
ATOM 1803 C C . ILE A 1 227 ? -18.479 3.497 14.094 1.00 69.88 227 ILE A C 1
ATOM 1805 O O . ILE A 1 227 ? -18.726 2.618 13.274 1.00 69.88 227 ILE A O 1
ATOM 1809 N N . PHE A 1 228 ? -17.293 3.576 14.703 1.00 76.94 228 PHE A N 1
ATOM 1810 C CA . PHE A 1 228 ? -16.228 2.628 14.396 1.00 76.94 228 PHE A CA 1
ATOM 1811 C C . PHE A 1 228 ? -16.553 1.228 14.902 1.00 76.94 228 PHE A C 1
ATOM 1813 O O . PHE A 1 228 ? -16.275 0.260 14.202 1.00 76.94 228 PHE A O 1
ATOM 1820 N N . LEU A 1 229 ? -17.176 1.098 16.077 1.00 77.12 229 LEU A N 1
ATOM 1821 C CA . LEU A 1 229 ? -17.515 -0.212 16.632 1.00 77.12 229 LEU A CA 1
ATOM 1822 C C . LEU A 1 229 ? -18.428 -1.028 15.699 1.00 77.12 229 LEU A C 1
ATOM 1824 O O . LEU A 1 229 ? -18.288 -2.245 15.636 1.00 77.12 229 LEU A O 1
ATOM 1828 N N . GLU A 1 230 ? -19.321 -0.370 14.956 1.00 83.31 230 GLU A N 1
ATOM 1829 C CA . GLU A 1 230 ? -20.231 -1.018 13.999 1.00 83.31 230 GLU A CA 1
ATOM 1830 C C . GLU A 1 230 ? -19.523 -1.551 12.744 1.00 83.31 230 GLU A C 1
ATOM 1832 O O . GLU A 1 230 ? -19.970 -2.537 12.162 1.00 83.31 230 GLU A O 1
ATOM 1837 N N . ILE A 1 231 ? -18.410 -0.932 12.344 1.00 86.56 231 ILE A N 1
ATOM 1838 C CA . ILE A 1 231 ? -17.630 -1.318 11.154 1.00 86.56 231 ILE A CA 1
ATOM 1839 C C . ILE A 1 231 ? -16.387 -2.155 11.490 1.00 86.56 231 ILE A C 1
ATOM 1841 O O . ILE A 1 231 ? -15.607 -2.501 10.595 1.00 86.56 231 ILE A O 1
ATOM 1845 N N . CYS A 1 232 ? -16.154 -2.427 12.777 1.00 86.56 232 CYS A N 1
ATOM 1846 C CA . CYS A 1 232 ? -14.982 -3.152 13.239 1.00 86.56 232 CYS A CA 1
ATOM 1847 C C . CYS A 1 232 ? -15.134 -4.658 13.047 1.00 86.56 232 CYS A C 1
ATOM 1849 O O . CYS A 1 232 ? -16.130 -5.258 13.443 1.00 86.56 232 CYS A O 1
ATOM 1851 N N . VAL A 1 233 ? -14.084 -5.286 12.523 1.00 85.44 233 VAL A N 1
ATOM 1852 C CA . VAL A 1 233 ? -14.000 -6.743 12.377 1.00 85.44 233 VAL A CA 1
ATOM 1853 C C . VAL A 1 233 ? -12.836 -7.279 13.210 1.00 85.44 233 VAL A C 1
ATOM 1855 O O . VAL A 1 233 ? -11.738 -6.711 13.211 1.00 85.44 233 VAL A O 1
ATOM 1858 N N . GLY A 1 234 ? -13.071 -8.401 13.898 1.00 77.19 234 GLY A N 1
ATOM 1859 C CA . GLY A 1 234 ? -12.046 -9.110 14.671 1.00 77.19 234 GLY A CA 1
ATOM 1860 C C . GLY A 1 234 ? -11.794 -8.550 16.073 1.00 77.19 234 GLY A C 1
ATOM 1861 O O . GLY A 1 234 ? -10.657 -8.574 16.538 1.00 77.19 234 GLY A O 1
ATOM 1862 N N . LEU A 1 235 ? -12.832 -8.022 16.728 1.00 80.56 235 LEU A N 1
ATOM 1863 C CA . LEU A 1 235 ? -12.787 -7.635 18.148 1.00 80.56 235 LEU A CA 1
ATOM 1864 C C . LEU A 1 235 ? -13.022 -8.815 19.112 1.00 80.56 235 LEU A C 1
ATOM 1866 O O . LEU A 1 235 ? -12.905 -8.635 20.323 1.00 80.56 235 LEU A O 1
ATOM 1870 N N . GLU A 1 236 ? -13.360 -9.982 18.563 1.00 69.44 236 GLU A N 1
ATOM 1871 C CA . GLU A 1 236 ? -13.661 -11.240 19.263 1.00 69.44 236 GLU A CA 1
ATOM 1872 C C . GLU A 1 236 ? -12.394 -12.025 19.636 1.00 69.44 236 GLU A C 1
ATOM 1874 O O . GLU A 1 236 ? -11.434 -12.031 18.827 1.00 69.44 236 GLU A O 1
#